Protein AF-0000000087521064 (afdb_homodimer)

Secondary structure (DSSP, 8-state):
-------------------HHHHHHHHHHHHHHHHHHHHHHHHHHT--HHHHHHHHHHHHHHHTT--B-HHHHHHHHT--HHHHHHHHHHHHHTTSEEEEE-SS-TTSEEEEE-HHHHHHHHHHHHHHHHHHHHHHHTS-HHHHHHHHHHHHHHHHHHS----------------------------/-------------------HHHHHHHHHHHHHHHHHHHHHHHHHHT--HHHHHHHHHHHHHHHTT--B-HHHHHHHHT--HHHHHHHHHHHHHTTSEEEEE-SS-TTSEEEEE-HHHHHHHHHHHHHHHHHHHHHHHTS-HHHHHHHHHHHHHHHHHHS----------------------------

InterPro domains:
  IPR000835 MarR-type HTH domain [PF12802] (46-108)
  IPR000835 MarR-type HTH domain [PS50995] (20-156)
  IPR000835 MarR-type HTH domain [SM00347] (40-144)
  IPR036388 Winged helix-like DNA-binding domain superfamily [G3DSA:1.10.10.10] (17-162)
  IPR036390 Winged helix DNA-binding domain superfamily [SSF46785] (25-161)
  IPR039422 Transcription regulators MarR/SlyA-like [PTHR33164] (25-155)

Sequence (374 aa):
MSALQSSGYWYPQGSEETTPIDLLNLLRRYRSAERKMRAATRDSMGMGETDLLALRFLLKAHQSGRILRQKDFASELEISNASVSALIDRLCRDGYAQRVVHPEDRRSVAIMPTRHTDQEVRETLGPMHQRMLEAVESLTADERTAAAKFLHGMIRSVEKVDTSTPTTPKAPSSSGTKAAATAHTASMSALQSSGYWYPQGSEETTPIDLLNLLRRYRSAERKMRAATRDSMGMGETDLLALRFLLKAHQSGRILRQKDFASELEISNASVSALIDRLCRDGYAQRVVHPEDRRSVAIMPTRHTDQEVRETLGPMHQRMLEAVESLTADERTAAAKFLHGMIRSVEKVDTSTPTTPKAPSSSGTKAAATAHTAS

Solvent-accessible surface area (backbone atoms only — not comparable to full-atom values): 21580 Å² total; per-residue (Å²): 142,84,69,81,66,76,80,66,77,64,66,73,81,64,83,70,68,44,44,54,66,53,48,54,50,48,50,51,50,30,53,51,41,45,50,52,40,51,48,52,51,24,60,75,68,71,43,53,70,67,54,49,53,50,48,52,52,47,50,54,33,48,77,71,70,46,83,39,40,70,69,56,49,16,66,74,68,69,49,51,66,69,57,37,52,54,48,51,50,48,34,34,72,75,48,39,28,42,80,40,70,23,90,89,39,80,87,39,61,24,54,39,68,31,75,61,31,57,51,49,48,43,67,69,45,38,65,41,52,51,38,37,51,52,41,46,60,72,46,51,59,69,33,36,40,26,31,44,52,51,45,52,32,46,36,57,28,43,40,77,70,78,70,66,76,75,72,63,74,73,67,77,76,75,75,73,74,73,77,75,74,76,71,77,72,81,124,139,86,74,79,68,77,78,64,78,62,66,72,85,63,83,70,67,45,42,55,66,54,47,54,51,47,50,51,49,31,53,51,40,47,48,52,40,52,49,51,51,25,61,75,67,71,46,53,70,68,55,49,52,51,48,52,52,46,50,52,34,50,77,72,70,46,84,42,38,70,69,56,51,17,66,74,68,69,50,52,66,70,56,38,51,55,49,50,50,49,35,34,73,74,50,39,29,42,81,39,72,24,91,90,38,78,88,39,62,24,54,40,68,30,77,60,31,56,52,49,49,43,66,69,46,36,65,40,51,50,39,36,52,52,40,47,60,71,45,52,59,69,33,35,40,27,29,42,53,50,47,52,33,46,35,58,28,43,40,78,71,76,71,63,78,69,72,65,74,74,70,79,76,78,76,72,79,75,80,76,79,80,67,88,74,81,133

Nearest PDB structures (foldseek):
  8ylg-assembly1_B  TM=6.325E-01  e=1.629E-06  Burkholderia thailandensis
  2eth-assembly1_A  TM=7.051E-01  e=3.320E-06  Thermotoga maritima
  4zzl-assembly1_B  TM=6.685E-01  e=1.025E-05  Pseudomonas aeruginosa
  6pcp-assembly2_C  TM=6.246E-01  e=1.299E-05  Bordetella pertussis
  7kua-assembly1_A-2  TM=6.066E-01  e=2.647E-05  Pseudomonas putida

Organism: NCBI:txid162496

Radius of gyration: 29.85 Å; Cα contacts (8 Å, |Δi|>4): 345; chains: 2; bounding box: 87×68×121 Å

pLDDT: mean 77.04, std 24.04, range [22.84, 98.0]

Foldseek 3Di:
DDPPDDPCPCPVPPPPPCDPVNVVVVVVVVVVVVVVLLVVLCVVLVHDPLLVVLLVVQLVCVVVVHWDALVNSCVVSVHDSVVSVVSLVVCVVSQQWDWDQDPVHNVGITIHGDPVNNVSCCVSCVVVVVVVVVVLVPDDPVRNVVVVVVVVVVVVVVPPPVPPDPVPVPDPPPPPPPPPPPPPPPD/DCPPPDPCPCPPPPPPPCDPVNVVVVVVVVVVVVVVLLVVLCVVLVHDPLLVVLLVVQLVCVVVVHWDALVNSCVVSVHDSVVSVVSLVVCVVSQQWDWDQDPVHNVGITIHGDPVNNVSCCVSCVVVVVVVVVVLVPDDPVRNVVVVVVVVVVVVVPPPPVPPDPVPVPPPPPPPPPPPPDDPPDD

Structure (mmCIF, N/CA/C/O backbone):
data_AF-0000000087521064-model_v1
#
loop_
_entity.id
_entity.type
_entity.pdbx_description
1 polymer 'MarR family protein'
#
loop_
_atom_site.group_PDB
_atom_site.id
_atom_site.type_symbol
_atom_site.label_atom_id
_atom_site.label_alt_id
_atom_site.label_comp_id
_atom_site.label_asym_id
_atom_site.label_entity_id
_atom_site.label_seq_id
_atom_site.pdbx_PDB_ins_code
_atom_site.Cartn_x
_atom_site.Cartn_y
_atom_site.Cartn_z
_atom_site.occupancy
_atom_site.B_iso_or_equiv
_atom_site.auth_seq_id
_atom_site.auth_comp_id
_atom_site.auth_asym_id
_atom_site.auth_atom_id
_atom_site.pdbx_PDB_model_num
ATOM 1 N N . MET A 1 1 ? -22.562 -2.492 51.875 1 22.84 1 MET A N 1
ATOM 2 C CA . MET A 1 1 ? -22.625 -3.01 50.5 1 22.84 1 MET A CA 1
ATOM 3 C C . MET A 1 1 ? -22.016 -2.02 49.531 1 22.84 1 MET A C 1
ATOM 5 O O . MET A 1 1 ? -21.797 -0.853 49.875 1 22.84 1 MET A O 1
ATOM 9 N N . SER A 1 2 ? -22.172 -2.359 47.969 1 24.5 2 SER A N 1
ATOM 10 C CA . SER A 1 2 ? -21.531 -2.465 46.656 1 24.5 2 SER A CA 1
ATOM 11 C C . SER A 1 2 ? -21.688 -1.173 45.875 1 24.5 2 SER A C 1
ATOM 13 O O . SER A 1 2 ? -22.516 -1.094 44.969 1 24.5 2 SER A O 1
ATOM 15 N N . ALA A 1 3 ? -21.797 -0.108 46.219 1 25.45 3 ALA A N 1
ATOM 16 C CA . ALA A 1 3 ? -22.172 1.083 45.438 1 25.45 3 ALA A CA 1
ATOM 17 C C . ALA A 1 3 ? -21.125 1.388 44.375 1 25.45 3 ALA A C 1
ATOM 19 O O . ALA A 1 3 ? -21.062 2.51 43.875 1 25.45 3 ALA A O 1
ATOM 20 N N . LEU A 1 4 ? -20.062 0.708 44.469 1 29.19 4 LEU A N 1
ATOM 21 C CA . LEU A 1 4 ? -19.094 1.147 43.438 1 29.19 4 LEU A CA 1
ATOM 22 C C . LEU A 1 4 ? -19.719 1.155 42.062 1 29.19 4 LEU A C 1
ATOM 24 O O . LEU A 1 4 ? -19.844 0.106 41.438 1 29.19 4 LEU A O 1
ATOM 28 N N . GLN A 1 5 ? -20.891 1.611 41.844 1 27.22 5 GLN A N 1
ATOM 29 C CA . GLN A 1 5 ? -21.609 1.66 40.594 1 27.22 5 GLN A CA 1
ATOM 30 C C . GLN A 1 5 ? -20.703 2.076 39.438 1 27.22 5 GLN A C 1
ATOM 32 O O . GLN A 1 5 ? -19.734 2.826 39.656 1 27.22 5 GLN A O 1
ATOM 37 N N . SER A 1 6 ? -20.859 1.354 38.25 1 27.41 6 SER A N 1
ATOM 38 C CA . SER A 1 6 ? -20.25 1.162 36.938 1 27.41 6 SER A CA 1
ATOM 39 C C . SER A 1 6 ? -20.141 2.484 36.188 1 27.41 6 SER A C 1
ATOM 41 O O . SER A 1 6 ? -21.141 3.131 35.906 1 27.41 6 SER A O 1
ATOM 43 N N . SER A 1 7 ? -19.531 3.467 36.625 1 29.39 7 SER A N 1
ATOM 44 C CA . SER A 1 7 ? -19.375 4.672 35.812 1 29.39 7 SER A CA 1
ATOM 45 C C . SER A 1 7 ? -19.188 4.332 34.344 1 29.39 7 SER A C 1
ATOM 47 O O . SER A 1 7 ? -18.172 3.744 33.969 1 29.39 7 SER A O 1
ATOM 49 N N . GLY A 1 8 ? -20.266 3.73 33.688 1 27.47 8 GLY A N 1
ATOM 50 C CA . GLY A 1 8 ? -20.406 3.316 32.312 1 27.47 8 GLY A CA 1
ATOM 51 C C . GLY A 1 8 ? -19.828 4.316 31.312 1 27.47 8 GLY A C 1
ATOM 52 O O . GLY A 1 8 ? -20.391 5.387 31.109 1 27.47 8 GLY A O 1
ATOM 53 N N . TYR A 1 9 ? -18.719 4.777 31.516 1 31.17 9 TYR A N 1
ATOM 54 C CA . TYR A 1 9 ? -18.219 5.543 30.375 1 31.17 9 TYR A CA 1
ATOM 55 C C . TYR A 1 9 ? -18.75 4.984 29.062 1 31.17 9 TYR A C 1
ATOM 57 O O . TYR A 1 9 ? -18.359 3.887 28.641 1 31.17 9 TYR A O 1
ATOM 65 N N . TRP A 1 10 ? -20.125 5.004 28.875 1 29.52 10 TRP A N 1
ATOM 66 C CA . TRP A 1 10 ? -20.875 4.668 27.656 1 29.52 10 TRP A CA 1
ATOM 67 C C . TRP A 1 10 ? -20.172 5.184 26.422 1 29.52 10 TRP A C 1
ATOM 69 O O . TRP A 1 10 ? -20.062 6.395 26.219 1 29.52 10 TRP A O 1
ATOM 79 N N . TYR A 1 11 ? -18.969 4.93 26.156 1 36.69 11 TYR A N 1
ATOM 80 C CA . TYR A 1 11 ? -18.688 5.098 24.75 1 36.69 11 TYR A CA 1
ATOM 81 C C . TYR A 1 11 ? -19.906 4.785 23.891 1 36.69 11 TYR A C 1
ATOM 83 O O . TYR A 1 11 ? -20.516 3.721 24.031 1 36.69 11 TYR A O 1
ATOM 91 N N . PRO A 1 12 ? -20.938 5.719 23.75 1 34.66 12 PRO A N 1
ATOM 92 C CA . PRO A 1 12 ? -22.156 5.219 23.109 1 34.66 12 PRO A CA 1
ATOM 93 C C . PRO A 1 12 ? -21.891 4.117 22.094 1 34.66 12 PRO A C 1
ATOM 95 O O . PRO A 1 12 ? -20.859 4.145 21.406 1 34.66 12 PRO A O 1
ATOM 98 N N . GLN A 1 13 ? -21.906 2.914 22.328 1 37.19 13 GLN A N 1
ATOM 99 C CA . GLN A 1 13 ? -22.078 1.766 21.453 1 37.19 13 GLN A CA 1
ATOM 100 C C . GLN A 1 13 ? -22.844 2.16 20.188 1 37.19 13 GLN A C 1
ATOM 102 O O . GLN A 1 13 ? -23.359 1.298 19.469 1 37.19 13 GLN A O 1
ATOM 107 N N . GLY A 1 14 ? -23.578 3.307 20.156 1 39.59 14 GLY A N 1
ATOM 108 C CA . GLY A 1 14 ? -24.484 3.852 19.156 1 39.59 14 GLY A CA 1
ATOM 109 C C . GLY A 1 14 ? -23.938 3.779 17.734 1 39.59 14 GLY A C 1
ATOM 110 O O . GLY A 1 14 ? -22.719 3.611 17.547 1 39.59 14 GLY A O 1
ATOM 111 N N . SER A 1 15 ? -24.625 3.164 16.688 1 48.53 15 SER A N 1
ATOM 112 C CA . SER A 1 15 ? -24.422 2.924 15.266 1 48.53 15 SER A CA 1
ATOM 113 C C . SER A 1 15 ? -23.641 4.055 14.617 1 48.53 15 SER A C 1
ATOM 115 O O . SER A 1 15 ? -24.219 4.973 14.031 1 48.53 15 SER A O 1
ATOM 117 N N . GLU A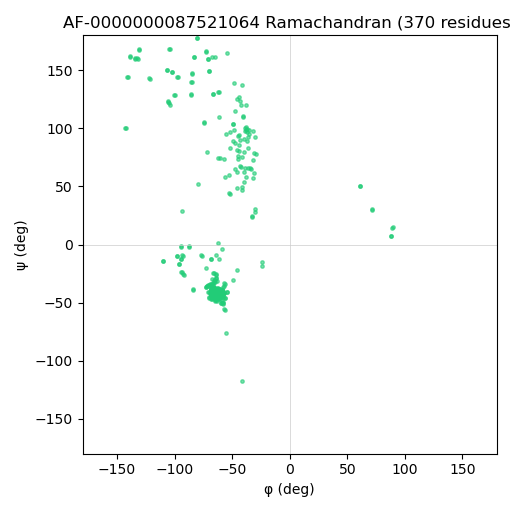 1 16 ? -22.906 4.777 15.25 1 58.59 16 GLU A N 1
ATOM 118 C CA . GLU A 1 16 ? -22.297 5.969 14.664 1 58.59 16 GLU A CA 1
ATOM 119 C C . GLU A 1 16 ? -21.875 5.727 13.219 1 58.59 16 GLU A C 1
ATOM 121 O O . GLU A 1 16 ? -21.188 4.746 12.922 1 58.59 16 GLU A O 1
ATOM 126 N N . GLU A 1 17 ? -22.781 6.184 12.367 1 81.88 17 GLU A N 1
ATOM 127 C CA . GLU A 1 17 ? -22.688 6.148 10.914 1 81.88 17 GLU A CA 1
ATOM 128 C C . GLU A 1 17 ? -21.281 6.484 10.445 1 81.88 17 GLU A C 1
ATOM 130 O O . GLU A 1 17 ? -20.672 7.453 10.922 1 81.88 17 GLU A O 1
ATOM 135 N N . THR A 1 18 ? -20.641 5.449 9.938 1 90.69 18 THR A N 1
ATOM 136 C CA . THR A 1 18 ? -19.344 5.691 9.328 1 90.69 18 THR A CA 1
ATOM 137 C C . THR A 1 18 ? -19.422 6.855 8.344 1 90.69 18 THR A C 1
ATOM 139 O O . THR A 1 18 ? -20.078 6.758 7.305 1 90.69 18 THR A O 1
ATOM 142 N N . THR A 1 19 ? -18.906 8.031 8.742 1 93.62 19 THR A N 1
ATOM 143 C CA . THR A 1 19 ? -18.844 9.18 7.836 1 93.62 19 THR A CA 1
ATOM 144 C C . THR A 1 19 ? -17.859 8.906 6.695 1 93.62 19 THR A C 1
ATOM 146 O O . THR A 1 19 ? -17.062 7.977 6.766 1 93.62 19 THR A O 1
ATOM 149 N N . PRO A 1 20 ? -17.984 9.656 5.668 1 94.5 20 PRO A N 1
ATOM 150 C CA . PRO A 1 20 ? -17 9.516 4.582 1 94.5 20 PRO A CA 1
ATOM 151 C C . PRO A 1 20 ? -15.562 9.664 5.055 1 94.5 20 PRO A C 1
ATOM 153 O O . PRO A 1 20 ? -14.695 8.875 4.672 1 94.5 20 PRO A O 1
ATOM 156 N N . ILE A 1 21 ? -15.32 10.578 5.918 1 90.69 21 ILE A N 1
ATOM 157 C CA . ILE A 1 21 ? -13.969 10.828 6.41 1 90.69 21 ILE A CA 1
ATOM 158 C C . ILE A 1 21 ? -13.5 9.656 7.266 1 90.69 21 ILE A C 1
ATOM 160 O O . ILE A 1 21 ? -12.336 9.258 7.207 1 90.69 21 ILE A O 1
ATOM 164 N N . ASP A 1 22 ? -14.406 9.094 8.031 1 92.38 22 ASP A N 1
ATOM 165 C CA . ASP A 1 22 ? -14.078 7.918 8.828 1 92.38 22 ASP A CA 1
ATOM 166 C C . ASP A 1 22 ? -13.617 6.762 7.938 1 92.38 22 ASP A C 1
ATOM 168 O O . ASP A 1 22 ? -12.656 6.062 8.266 1 92.38 22 ASP A O 1
ATOM 172 N N . LEU A 1 23 ? -14.289 6.566 6.863 1 96.38 23 LEU A N 1
ATOM 173 C CA . LEU A 1 23 ? -13.992 5.461 5.965 1 96.38 23 LEU A CA 1
ATOM 174 C C . LEU A 1 23 ? -12.641 5.664 5.289 1 96.38 23 LEU A C 1
ATOM 176 O O . LEU A 1 23 ? -11.852 4.719 5.168 1 96.38 23 LEU A O 1
ATOM 180 N N . LEU A 1 24 ? -12.312 6.898 4.91 1 94.12 24 LEU A N 1
ATOM 181 C CA . LEU A 1 24 ? -11.016 7.191 4.309 1 94.12 24 LEU A CA 1
ATOM 182 C C . LEU A 1 24 ? -9.898 7.035 5.328 1 94.12 24 LEU A C 1
ATOM 184 O O . LEU A 1 24 ? -8.797 6.594 4.988 1 94.12 24 LEU A O 1
ATOM 188 N N . ASN A 1 25 ? -10.195 7.375 6.582 1 90.62 25 ASN A N 1
ATOM 189 C CA . ASN A 1 25 ? -9.219 7.16 7.645 1 90.62 25 ASN A CA 1
ATOM 190 C C . ASN A 1 25 ? -8.969 5.676 7.887 1 90.62 25 ASN A C 1
ATOM 192 O O . ASN A 1 25 ? -7.832 5.266 8.141 1 90.62 25 ASN A O 1
ATOM 196 N N . LEU A 1 26 ? -10 4.918 7.797 1 94.19 26 LEU A N 1
ATOM 197 C CA . LEU A 1 26 ? -9.859 3.473 7.934 1 94.19 26 LEU A CA 1
ATOM 198 C C . LEU A 1 26 ? -9.031 2.896 6.793 1 94.19 26 LEU A C 1
ATOM 200 O O . LEU A 1 26 ? -8.211 2.004 7.004 1 94.19 26 LEU A O 1
ATOM 204 N N . LEU A 1 27 ? -9.234 3.387 5.594 1 95.94 27 LEU A N 1
ATOM 205 C CA . LEU A 1 27 ? -8.438 2.959 4.445 1 95.94 27 LEU A CA 1
ATOM 206 C C . LEU A 1 27 ? -6.965 3.287 4.652 1 95.94 27 LEU A C 1
ATOM 208 O O . LEU A 1 27 ? -6.094 2.467 4.348 1 95.94 27 LEU A O 1
ATOM 212 N N . ARG A 1 28 ? -6.68 4.426 5.188 1 88.5 28 ARG A N 1
ATOM 213 C CA . ARG A 1 28 ? -5.309 4.816 5.496 1 88.5 28 ARG A CA 1
ATOM 214 C C . ARG A 1 28 ? -4.691 3.877 6.523 1 88.5 28 ARG A C 1
ATOM 216 O O . ARG A 1 28 ? -3.529 3.488 6.398 1 88.5 28 ARG A O 1
ATOM 223 N N . ARG A 1 29 ? -5.441 3.59 7.5 1 90.38 29 ARG A N 1
ATOM 224 C CA . ARG A 1 29 ? -4.961 2.672 8.531 1 90.38 29 ARG A CA 1
ATOM 225 C C . ARG A 1 29 ? -4.645 1.304 7.934 1 90.38 29 ARG A C 1
ATOM 227 O O . ARG A 1 29 ? -3.625 0.697 8.266 1 90.38 29 ARG A O 1
ATOM 234 N N . TYR A 1 30 ? -5.539 0.857 7.102 1 95 30 TYR A N 1
ATOM 235 C CA . TYR A 1 30 ? -5.285 -0.414 6.434 1 95 30 TYR A CA 1
ATOM 236 C C . TYR A 1 30 ? -3.988 -0.362 5.633 1 95 30 TYR A C 1
ATOM 238 O O . TYR A 1 30 ? -3.166 -1.279 5.711 1 95 30 TYR A O 1
ATOM 246 N N . ARG A 1 31 ? -3.818 0.641 4.828 1 90.88 31 ARG A N 1
ATOM 247 C CA . ARG A 1 31 ? -2.629 0.775 3.992 1 90.88 31 ARG A CA 1
ATOM 248 C C . ARG A 1 31 ? -1.362 0.782 4.84 1 90.88 31 ARG A C 1
ATOM 250 O O . ARG A 1 31 ? -0.36 0.167 4.473 1 90.88 31 ARG A O 1
ATOM 257 N N . SER A 1 32 ? -1.435 1.489 5.953 1 86.69 32 SER A N 1
ATOM 258 C CA . SER A 1 32 ? -0.296 1.544 6.863 1 86.69 32 SER A CA 1
ATOM 259 C C . SER A 1 32 ? -0 0.172 7.461 1 86.69 32 SER A C 1
ATOM 261 O O . SER A 1 32 ? 1.152 -0.265 7.484 1 86.69 32 SER A O 1
ATOM 263 N N . ALA A 1 33 ? -1.011 -0.481 7.941 1 89.62 33 ALA A N 1
ATOM 264 C CA . ALA A 1 33 ? -0.855 -1.809 8.531 1 89.62 33 ALA A CA 1
ATOM 265 C C . ALA A 1 33 ? -0.304 -2.799 7.508 1 89.62 33 ALA A C 1
ATOM 267 O O . ALA A 1 33 ? 0.577 -3.602 7.828 1 89.62 33 ALA A O 1
ATOM 268 N N . GLU A 1 34 ? -0.856 -2.752 6.328 1 89.75 34 GLU A N 1
ATOM 269 C CA . GLU A 1 34 ? -0.42 -3.633 5.246 1 89.75 34 GLU A CA 1
ATOM 270 C C . GLU A 1 34 ? 1.037 -3.373 4.875 1 89.75 34 GLU A C 1
ATOM 272 O O . GLU A 1 34 ? 1.803 -4.312 4.648 1 89.75 34 GLU A O 1
ATOM 277 N N . ARG A 1 35 ? 1.426 -2.162 4.777 1 83.69 35 ARG A N 1
ATOM 278 C CA . ARG A 1 35 ? 2.809 -1.798 4.492 1 83.69 35 ARG A CA 1
ATOM 279 C C . ARG A 1 35 ? 3.752 -2.344 5.559 1 83.69 35 ARG A C 1
ATOM 281 O O . ARG A 1 35 ? 4.809 -2.891 5.238 1 83.69 35 ARG A O 1
ATOM 288 N N . LYS A 1 36 ? 3.418 -2.092 6.777 1 83.81 36 LYS A N 1
ATOM 289 C CA . LYS A 1 36 ? 4.238 -2.57 7.883 1 83.81 36 LYS A CA 1
ATOM 290 C C . LYS A 1 36 ? 4.391 -4.09 7.84 1 83.81 36 LYS A C 1
ATOM 292 O O . LYS A 1 36 ? 5.484 -4.613 8.047 1 83.81 36 LYS A O 1
ATOM 297 N N . MET A 1 37 ? 3.297 -4.73 7.633 1 84.56 37 MET A N 1
ATOM 298 C CA . MET A 1 37 ? 3.307 -6.188 7.531 1 84.56 37 MET A CA 1
ATOM 299 C C . MET A 1 37 ? 4.191 -6.645 6.375 1 84.56 37 MET A C 1
ATOM 301 O O . MET A 1 37 ? 4.988 -7.57 6.527 1 84.56 37 MET A O 1
ATOM 305 N N . ARG A 1 38 ? 4.086 -6.027 5.254 1 82 38 ARG A N 1
ATOM 306 C CA . ARG A 1 38 ? 4.895 -6.379 4.094 1 82 38 ARG A CA 1
ATOM 307 C C . ARG A 1 38 ? 6.375 -6.109 4.352 1 82 38 ARG A C 1
ATOM 309 O O . ARG A 1 38 ? 7.234 -6.891 3.941 1 82 38 ARG A O 1
ATOM 316 N N . ALA A 1 39 ? 6.641 -5.051 5.004 1 80.81 39 ALA A N 1
ATOM 317 C CA . ALA A 1 39 ? 8.023 -4.742 5.367 1 80.81 39 ALA A CA 1
ATOM 318 C C . ALA A 1 39 ? 8.594 -5.805 6.301 1 80.81 39 ALA A C 1
ATOM 320 O O . ALA A 1 39 ? 9.727 -6.254 6.117 1 80.81 39 ALA A O 1
ATOM 321 N N . ALA A 1 40 ? 7.82 -6.129 7.258 1 80.62 40 ALA A N 1
ATOM 322 C CA . ALA A 1 40 ? 8.258 -7.16 8.195 1 80.62 40 ALA A CA 1
ATOM 323 C C . ALA A 1 40 ? 8.516 -8.484 7.477 1 80.62 40 ALA A C 1
ATOM 325 O O . ALA A 1 40 ? 9.477 -9.18 7.781 1 80.62 40 ALA A O 1
ATOM 326 N N . THR A 1 41 ? 7.656 -8.789 6.543 1 78.44 41 THR A N 1
ATOM 327 C CA . THR A 1 41 ? 7.801 -10.016 5.762 1 78.44 41 THR A CA 1
ATOM 328 C C . THR A 1 41 ? 9.07 -9.969 4.918 1 78.44 41 THR A C 1
ATOM 330 O O . THR A 1 41 ? 9.828 -10.945 4.879 1 78.44 41 THR A O 1
ATOM 333 N N . ARG A 1 42 ? 9.305 -8.891 4.32 1 78.69 42 ARG A N 1
ATOM 334 C CA . ARG A 1 42 ? 10.508 -8.703 3.518 1 78.69 42 ARG A CA 1
ATOM 335 C C . ARG A 1 42 ? 11.766 -8.844 4.375 1 78.69 42 ARG A C 1
ATOM 337 O O . ARG A 1 42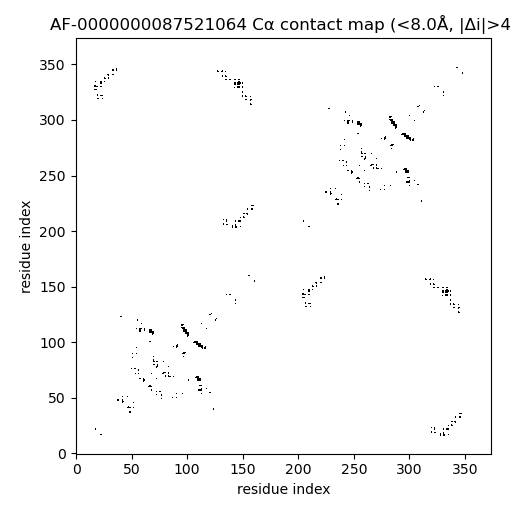 ? 12.719 -9.516 3.979 1 78.69 42 ARG A O 1
ATOM 344 N N . ASP A 1 43 ? 11.703 -8.18 5.48 1 78.69 43 ASP A N 1
ATOM 345 C CA . ASP A 1 43 ? 12.844 -8.227 6.395 1 78.69 43 ASP A CA 1
ATOM 346 C C . ASP A 1 43 ? 13.117 -9.656 6.855 1 78.69 43 ASP A C 1
ATOM 348 O O . ASP A 1 43 ? 14.273 -10.086 6.898 1 78.69 43 ASP A O 1
ATOM 352 N N . SER A 1 44 ? 12.094 -10.32 7.191 1 77.94 44 SER A N 1
ATOM 353 C CA . SER A 1 44 ? 12.242 -11.688 7.672 1 77.94 44 SER A CA 1
ATOM 354 C C . SER A 1 44 ? 12.797 -12.594 6.578 1 77.94 44 SER A C 1
ATOM 356 O O . SER A 1 44 ? 13.523 -13.547 6.867 1 77.94 44 SER A O 1
ATOM 358 N N . MET A 1 45 ? 12.508 -12.234 5.32 1 76.38 45 MET A N 1
ATOM 359 C CA . MET A 1 45 ? 12.93 -13.086 4.207 1 76.38 45 MET A CA 1
ATOM 360 C C . MET A 1 45 ? 14.227 -12.562 3.588 1 76.38 45 MET A C 1
ATOM 362 O O . MET A 1 45 ? 14.797 -13.203 2.707 1 76.38 45 MET A O 1
ATOM 366 N N . GLY A 1 46 ? 14.578 -11.438 3.996 1 76.62 46 GLY A N 1
ATOM 367 C CA . GLY A 1 46 ? 15.812 -10.852 3.49 1 76.62 46 GLY A CA 1
ATOM 368 C C . GLY A 1 46 ? 15.711 -10.398 2.047 1 76.62 46 GLY A C 1
ATOM 369 O O . GLY A 1 46 ? 16.672 -10.508 1.286 1 76.62 46 GLY A O 1
ATOM 370 N N . MET A 1 47 ? 14.492 -10.008 1.638 1 80.19 47 MET A N 1
ATOM 371 C CA . MET A 1 47 ? 14.336 -9.617 0.24 1 80.19 47 MET A CA 1
ATOM 372 C C . MET A 1 47 ? 13.586 -8.297 0.124 1 80.19 47 MET A C 1
ATOM 374 O O . MET A 1 47 ? 12.898 -7.883 1.061 1 80.19 47 MET A O 1
ATOM 378 N N . GLY A 1 48 ? 13.734 -7.625 -1.015 1 81.81 48 GLY A N 1
ATOM 379 C CA . GLY A 1 48 ? 13.062 -6.359 -1.273 1 81.81 48 GLY A CA 1
ATOM 380 C C . GLY A 1 48 ? 11.617 -6.531 -1.709 1 81.81 48 GLY A C 1
ATOM 381 O O . GLY A 1 48 ? 11.148 -7.656 -1.892 1 81.81 48 GLY A O 1
ATOM 382 N N . GLU A 1 49 ? 10.984 -5.422 -1.906 1 81.88 49 GLU A N 1
ATOM 383 C CA . GLU A 1 49 ? 9.57 -5.41 -2.273 1 81.88 49 GLU A CA 1
ATOM 384 C C . GLU A 1 49 ? 9.359 -6.027 -3.65 1 81.88 49 GLU A C 1
ATOM 386 O O . GLU A 1 49 ? 8.445 -6.844 -3.836 1 81.88 49 GLU A O 1
ATOM 391 N N . THR A 1 50 ? 10.156 -5.656 -4.516 1 83.81 50 THR A N 1
ATOM 392 C CA . THR A 1 50 ? 10 -6.152 -5.879 1 83.81 50 THR A CA 1
ATOM 393 C C . THR A 1 50 ? 10.25 -7.656 -5.941 1 83.81 50 THR A C 1
ATOM 395 O O . THR A 1 50 ? 9.555 -8.375 -6.66 1 83.81 50 THR A O 1
ATOM 398 N N . ASP A 1 51 ? 11.219 -8.07 -5.125 1 87.75 51 ASP A N 1
ATOM 399 C CA . ASP A 1 51 ? 11.516 -9.5 -5.066 1 87.75 51 ASP A CA 1
ATOM 400 C C . ASP A 1 51 ? 10.328 -10.289 -4.508 1 87.75 51 ASP A C 1
ATOM 402 O O . ASP A 1 51 ? 9.977 -11.344 -5.031 1 87.75 51 ASP A O 1
ATOM 406 N N . LEU A 1 52 ? 9.797 -9.766 -3.545 1 85.31 52 LEU A N 1
ATOM 407 C CA . LEU A 1 52 ? 8.656 -10.43 -2.928 1 85.31 52 LEU A CA 1
ATOM 408 C C . LEU A 1 52 ? 7.473 -10.469 -3.887 1 85.31 52 LEU A C 1
ATOM 410 O O . LEU A 1 52 ? 6.777 -11.484 -3.975 1 85.31 52 LEU A O 1
ATOM 414 N N . LEU A 1 53 ? 7.227 -9.414 -4.574 1 86.12 53 LEU A N 1
ATOM 415 C CA . LEU A 1 53 ? 6.148 -9.375 -5.559 1 86.12 53 LEU A CA 1
ATOM 416 C C . LEU A 1 53 ? 6.387 -10.391 -6.668 1 86.12 53 LEU A C 1
ATOM 418 O O . LEU A 1 53 ? 5.457 -11.078 -7.094 1 86.12 53 LEU A O 1
ATOM 422 N N . ALA A 1 54 ? 7.605 -10.477 -7.109 1 91.25 54 ALA A N 1
ATOM 423 C CA . ALA A 1 54 ? 7.98 -11.445 -8.133 1 91.25 54 ALA A CA 1
ATOM 424 C C . ALA A 1 54 ? 7.754 -12.875 -7.652 1 91.25 54 ALA A C 1
ATOM 426 O O . ALA A 1 54 ? 7.238 -13.719 -8.398 1 91.25 54 ALA A O 1
ATOM 427 N N . LEU A 1 55 ? 8.133 -13.055 -6.473 1 89.62 55 LEU A N 1
ATOM 428 C CA . LEU A 1 55 ? 8 -14.383 -5.891 1 89.62 55 LEU A CA 1
ATOM 429 C C . LEU A 1 55 ? 6.535 -14.781 -5.777 1 89.62 55 LEU A C 1
ATOM 431 O O . LEU A 1 55 ? 6.172 -15.922 -6.082 1 89.62 55 LEU A O 1
ATOM 435 N N . ARG A 1 56 ? 5.742 -13.891 -5.316 1 85.69 56 ARG A N 1
ATOM 436 C CA . ARG A 1 56 ? 4.312 -14.156 -5.219 1 85.69 56 ARG A CA 1
ATOM 437 C C . ARG A 1 56 ? 3.713 -14.445 -6.59 1 85.69 56 ARG A C 1
ATOM 439 O O . ARG A 1 56 ? 2.869 -15.336 -6.73 1 85.69 56 ARG A O 1
ATOM 446 N N . PHE A 1 57 ? 4.129 -13.742 -7.562 1 90.06 57 PHE A N 1
ATOM 447 C CA . PHE A 1 57 ? 3.691 -13.953 -8.938 1 90.06 57 PHE A CA 1
ATOM 448 C C . PHE A 1 57 ? 4.094 -15.336 -9.43 1 90.06 57 PHE A C 1
ATOM 450 O O . PHE A 1 57 ? 3.279 -16.062 -10.016 1 90.06 57 PHE A O 1
ATOM 457 N N . LEU A 1 58 ? 5.297 -15.68 -9.148 1 93.19 58 LEU A N 1
ATOM 458 C CA . LEU A 1 58 ? 5.836 -16.969 -9.539 1 93.19 58 LEU A CA 1
ATOM 459 C C . LEU A 1 58 ? 5.043 -18.109 -8.891 1 93.19 58 LEU A C 1
ATOM 461 O O . LEU A 1 58 ? 4.645 -19.062 -9.57 1 93.19 58 LEU A O 1
ATOM 465 N N . LEU A 1 59 ? 4.781 -17.953 -7.652 1 89.25 59 LEU A N 1
ATOM 466 C CA . LEU A 1 59 ? 4.098 -19 -6.902 1 89.25 59 LEU A CA 1
ATOM 467 C C . LEU A 1 59 ? 2.646 -19.125 -7.348 1 89.25 59 LEU A C 1
ATOM 469 O O . LEU A 1 59 ? 2.135 -20.234 -7.5 1 89.25 59 LEU A O 1
ATOM 473 N N . LYS A 1 60 ? 2.002 -18.047 -7.57 1 85.81 60 LYS A N 1
ATOM 474 C CA . LYS A 1 60 ? 0.63 -18.062 -8.07 1 85.81 60 LYS A CA 1
ATOM 475 C C . LYS A 1 60 ? 0.545 -18.75 -9.43 1 85.81 60 LYS A C 1
ATOM 477 O O . LYS A 1 60 ? -0.348 -19.578 -9.656 1 85.81 60 LYS A O 1
ATOM 482 N N . ALA A 1 61 ? 1.419 -18.406 -10.273 1 90.5 61 ALA A N 1
ATOM 483 C CA . ALA A 1 61 ? 1.452 -19.031 -11.602 1 90.5 61 ALA A CA 1
ATOM 484 C C . ALA A 1 61 ? 1.682 -20.531 -11.5 1 90.5 61 ALA A C 1
ATOM 486 O O . ALA A 1 61 ? 0.995 -21.312 -12.164 1 90.5 61 ALA A O 1
ATOM 487 N N . HIS A 1 62 ? 2.578 -20.859 -10.664 1 89.38 62 HIS A N 1
ATOM 488 C CA . HIS A 1 62 ? 2.902 -22.281 -10.477 1 89.38 62 HIS A CA 1
ATOM 489 C C . HIS A 1 62 ? 1.7 -23.047 -9.953 1 89.38 62 HIS A C 1
ATOM 491 O O . HIS A 1 62 ? 1.413 -24.156 -10.43 1 89.38 62 HIS A O 1
ATOM 497 N N . GLN A 1 63 ? 1.028 -22.531 -9.016 1 85.31 63 GLN A N 1
ATOM 498 C CA . GLN A 1 63 ? -0.136 -23.172 -8.422 1 85.31 63 GLN A CA 1
ATOM 499 C C . GLN A 1 63 ? -1.256 -23.328 -9.445 1 85.31 63 GLN A C 1
ATOM 501 O O . GLN A 1 63 ? -2.045 -24.281 -9.367 1 85.31 63 GLN A O 1
ATOM 506 N N . SER A 1 64 ? -1.276 -22.484 -10.445 1 89.12 64 SER A N 1
ATOM 507 C CA . SER A 1 64 ? -2.309 -22.531 -11.477 1 89.12 64 SER A CA 1
ATOM 508 C C . SER A 1 64 ? -1.841 -23.344 -12.68 1 89.12 64 SER A C 1
ATOM 510 O O . SER 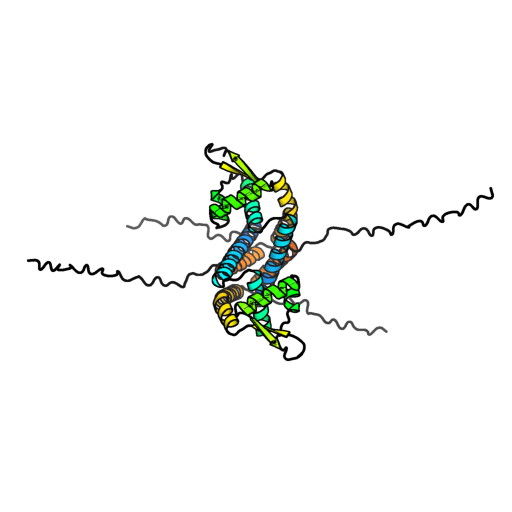A 1 64 ? -2.537 -23.422 -13.695 1 89.12 64 SER A O 1
ATOM 512 N N . GLY A 1 65 ? -0.628 -23.797 -12.594 1 89.69 65 GLY A N 1
ATOM 513 C CA . GLY A 1 65 ? -0.1 -24.656 -13.648 1 89.69 65 GLY A CA 1
ATOM 514 C C . GLY A 1 65 ? 0.542 -23.859 -14.781 1 89.69 65 GLY A C 1
ATOM 515 O O . GLY A 1 65 ? 0.891 -24.438 -15.82 1 89.69 65 GLY A O 1
ATOM 516 N N . ARG A 1 66 ? 0.645 -22.625 -14.578 1 91.81 66 ARG A N 1
ATOM 517 C CA . ARG A 1 66 ? 1.274 -21.797 -15.594 1 91.81 66 ARG A CA 1
ATOM 518 C C . ARG A 1 66 ? 2.791 -21.781 -15.43 1 91.81 66 ARG A C 1
ATOM 520 O O . ARG A 1 66 ? 3.297 -21.719 -14.305 1 91.81 66 ARG A O 1
ATOM 527 N N . ILE A 1 67 ? 3.479 -21.828 -16.531 1 92.88 67 ILE A N 1
ATOM 528 C CA . ILE A 1 67 ? 4.938 -21.766 -16.547 1 92.88 67 ILE A CA 1
ATOM 529 C C . ILE A 1 67 ? 5.387 -20.391 -17.047 1 92.88 67 ILE A C 1
ATOM 531 O O . ILE A 1 67 ? 5.023 -19.969 -18.141 1 92.88 67 ILE A O 1
ATOM 535 N N . LEU A 1 68 ? 6.184 -19.719 -16.188 1 94.88 68 LEU A N 1
ATOM 536 C CA . LEU A 1 68 ? 6.551 -18.344 -16.484 1 94.88 68 LEU A CA 1
ATOM 537 C C . LEU A 1 68 ? 7.922 -18.266 -17.141 1 94.88 68 LEU A C 1
ATOM 539 O O . LEU A 1 68 ? 8.797 -19.094 -16.859 1 94.88 68 LEU A O 1
ATOM 543 N N . ARG A 1 69 ? 8.023 -17.328 -18.062 1 94.75 69 ARG A N 1
ATOM 544 C CA . ARG A 1 69 ? 9.297 -16.891 -18.625 1 94.75 69 ARG A CA 1
ATOM 545 C C . ARG A 1 69 ? 9.711 -15.531 -18.047 1 94.75 69 ARG A C 1
ATOM 547 O O . ARG A 1 69 ? 8.914 -14.859 -17.391 1 94.75 69 ARG A O 1
ATOM 554 N N . GLN A 1 70 ? 11.016 -15.18 -18.328 1 93 70 GLN A N 1
ATOM 555 C CA . GLN A 1 70 ? 11.516 -13.914 -17.797 1 93 70 GLN A CA 1
ATOM 556 C C . GLN A 1 70 ? 10.656 -12.742 -18.25 1 93 70 GLN A C 1
ATOM 558 O O . GLN A 1 70 ? 10.383 -11.828 -17.484 1 93 70 GLN A O 1
ATOM 563 N N . LYS A 1 71 ? 10.164 -12.805 -19.422 1 91.44 71 LYS A N 1
ATOM 564 C CA . LYS A 1 71 ? 9.398 -11.703 -20 1 91.44 71 LYS A CA 1
ATOM 565 C C . LYS A 1 71 ? 8.07 -11.508 -19.266 1 91.44 71 LYS A C 1
ATOM 567 O O . LYS A 1 71 ? 7.543 -10.398 -19.203 1 91.44 71 LYS A O 1
ATOM 572 N N . ASP A 1 72 ? 7.543 -12.539 -18.734 1 94.62 72 ASP A N 1
ATOM 573 C CA . ASP A 1 72 ? 6.277 -12.477 -18.016 1 94.62 72 ASP A CA 1
ATOM 574 C C . ASP A 1 72 ? 6.41 -11.617 -16.75 1 94.62 72 ASP A C 1
ATOM 576 O O . ASP A 1 72 ? 5.461 -10.938 -16.359 1 94.62 72 ASP A O 1
ATOM 580 N N . PHE A 1 73 ? 7.555 -11.578 -16.156 1 95.19 73 PHE A N 1
ATOM 581 C CA . PHE A 1 73 ? 7.801 -10.797 -14.945 1 95.19 73 PHE A CA 1
ATOM 582 C C . PHE A 1 73 ? 7.848 -9.305 -15.258 1 95.19 73 PHE A C 1
ATOM 584 O O . PHE A 1 73 ? 7.355 -8.484 -14.484 1 95.19 73 PHE A O 1
ATOM 591 N N . ALA A 1 74 ? 8.406 -9.031 -16.406 1 92 74 ALA A N 1
ATOM 592 C CA . ALA A 1 74 ? 8.523 -7.629 -16.797 1 92 74 ALA A CA 1
ATOM 593 C C . ALA A 1 74 ? 7.141 -6.988 -16.938 1 92 74 ALA A C 1
ATOM 595 O O . ALA A 1 74 ? 6.906 -5.898 -16.406 1 92 74 ALA A O 1
ATOM 596 N N . SER A 1 75 ? 6.285 -7.688 -17.562 1 90.12 75 SER A N 1
ATOM 597 C CA . SER A 1 75 ? 4.926 -7.207 -17.781 1 90.12 75 SER A CA 1
ATOM 598 C C . SER A 1 75 ? 4.16 -7.109 -16.469 1 90.12 75 SER A C 1
ATOM 600 O O . SER A 1 75 ? 3.49 -6.109 -16.203 1 90.12 75 SER A O 1
ATOM 602 N N . GLU A 1 76 ? 4.254 -8.125 -15.648 1 89.12 76 GLU A N 1
ATOM 603 C CA . GLU A 1 76 ? 3.512 -8.203 -14.398 1 89.12 76 GLU A CA 1
ATOM 604 C C . GLU A 1 76 ? 3.963 -7.121 -13.422 1 89.12 76 GLU A C 1
ATOM 606 O O . GLU A 1 76 ? 3.135 -6.496 -12.75 1 89.12 76 GLU A O 1
ATOM 611 N N . LEU A 1 77 ? 5.234 -6.902 -13.344 1 87.19 77 LEU A N 1
ATOM 612 C CA . LEU A 1 77 ? 5.809 -6.02 -12.336 1 87.19 77 LEU A CA 1
ATOM 613 C C . LEU A 1 77 ? 5.996 -4.609 -12.891 1 87.19 77 LEU A C 1
ATOM 615 O O . LEU A 1 77 ? 6.32 -3.684 -12.141 1 87.19 77 LEU A O 1
ATOM 619 N N . GLU A 1 78 ? 5.848 -4.527 -14.234 1 83.19 78 GLU A N 1
ATOM 620 C CA . GLU A 1 78 ? 6 -3.248 -14.922 1 83.19 78 GLU A CA 1
ATOM 621 C C . GLU A 1 78 ? 7.406 -2.684 -14.727 1 83.19 78 GLU A C 1
ATOM 623 O O . GLU A 1 78 ? 7.566 -1.527 -14.328 1 83.19 78 GLU A O 1
ATOM 628 N N . ILE A 1 79 ? 8.344 -3.475 -14.977 1 84.5 79 ILE A N 1
ATOM 629 C CA . ILE A 1 79 ? 9.75 -3.088 -14.922 1 84.5 79 ILE A CA 1
ATOM 630 C C . ILE A 1 79 ? 10.461 -3.529 -16.188 1 84.5 79 ILE A C 1
ATOM 632 O O . ILE A 1 79 ? 9.891 -4.25 -17.016 1 84.5 79 ILE A O 1
ATOM 636 N N . SER A 1 80 ? 11.711 -3.018 -16.391 1 89.06 80 SER A N 1
ATOM 637 C CA . SER A 1 80 ? 12.484 -3.301 -17.594 1 89.06 80 SER A CA 1
ATOM 638 C C . SER A 1 80 ? 12.969 -4.746 -17.609 1 89.06 80 SER A C 1
ATOM 640 O O . SER A 1 80 ? 13.078 -5.383 -16.562 1 89.06 80 SER A O 1
ATOM 642 N N . ASN A 1 81 ? 13.289 -5.188 -18.797 1 91.62 81 ASN A N 1
ATOM 643 C CA . ASN A 1 81 ? 13.852 -6.523 -18.953 1 91.62 81 ASN A CA 1
ATOM 644 C C . ASN A 1 81 ? 15.188 -6.656 -18.219 1 91.62 81 ASN A C 1
ATOM 646 O O . ASN A 1 81 ? 15.492 -7.711 -17.656 1 91.62 81 ASN A O 1
ATOM 650 N N . ALA A 1 82 ? 15.922 -5.633 -18.281 1 91.31 82 ALA A N 1
ATOM 651 C CA . ALA A 1 82 ? 17.203 -5.633 -17.578 1 91.31 82 ALA A CA 1
ATOM 652 C C . ALA A 1 82 ? 17 -5.801 -16.078 1 91.31 82 ALA A C 1
ATOM 654 O O . ALA A 1 82 ? 17.719 -6.574 -15.43 1 91.31 82 ALA A O 1
ATOM 655 N N . SER A 1 83 ? 16 -5.141 -15.516 1 91.5 83 SER A N 1
ATOM 656 C CA . SER A 1 83 ? 15.68 -5.227 -14.094 1 91.5 83 SER A CA 1
ATOM 657 C C . SER A 1 83 ? 15.18 -6.617 -13.719 1 91.5 83 SER A C 1
ATOM 659 O O . SER A 1 83 ? 15.469 -7.121 -12.633 1 91.5 83 SER A O 1
ATOM 661 N N . VAL A 1 84 ? 14.469 -7.188 -14.664 1 94.38 84 VAL A N 1
ATOM 662 C CA . VAL A 1 84 ? 13.945 -8.523 -14.43 1 94.38 84 VAL A CA 1
ATOM 663 C C . VAL A 1 84 ? 15.086 -9.531 -14.367 1 94.38 84 VAL A C 1
ATOM 665 O O . VAL A 1 84 ? 15.094 -10.422 -13.508 1 94.38 84 VAL A O 1
ATOM 668 N N . SER A 1 85 ? 16.031 -9.422 -15.273 1 95.06 85 SER A N 1
ATOM 669 C CA . SER A 1 85 ? 17.172 -10.336 -15.273 1 95.06 85 SER A CA 1
ATOM 670 C C . SER A 1 85 ? 17.891 -10.312 -13.93 1 95.06 85 SER A C 1
ATOM 672 O O . SER A 1 85 ? 18.172 -11.367 -13.359 1 95.06 85 SER A O 1
ATOM 674 N N . ALA A 1 86 ? 18.109 -9.125 -13.469 1 94.19 86 ALA A N 1
ATOM 675 C CA . ALA A 1 86 ? 18.781 -8.969 -12.18 1 94.19 86 ALA A CA 1
ATOM 676 C C . ALA A 1 86 ? 17.953 -9.547 -11.047 1 94.19 86 ALA A C 1
ATOM 678 O O . ALA A 1 86 ? 18.484 -10.172 -10.125 1 94.19 86 ALA A O 1
ATOM 679 N N . LEU A 1 87 ? 16.703 -9.312 -11.164 1 93.88 87 LEU A N 1
ATOM 680 C CA . LEU A 1 87 ? 15.758 -9.812 -10.172 1 93.88 87 LEU A CA 1
ATOM 681 C C . LEU A 1 87 ? 15.742 -11.336 -10.148 1 93.88 87 LEU A C 1
ATOM 683 O O . LEU A 1 87 ? 15.836 -11.945 -9.078 1 93.88 87 LEU A O 1
ATOM 687 N N . ILE A 1 88 ? 15.641 -11.906 -11.312 1 95.19 88 ILE A N 1
ATOM 688 C CA . ILE A 1 88 ? 15.609 -13.367 -11.406 1 95.19 88 ILE A CA 1
ATOM 689 C C . ILE A 1 88 ? 16.953 -13.945 -10.953 1 95.19 88 ILE A C 1
ATOM 691 O O . ILE A 1 88 ? 16.984 -14.977 -10.273 1 95.19 88 ILE A O 1
ATOM 695 N N . ASP A 1 89 ? 18.047 -13.289 -11.273 1 94.94 89 ASP A N 1
ATOM 696 C CA . ASP A 1 89 ? 19.375 -13.703 -10.812 1 94.94 89 ASP A CA 1
ATOM 697 C C . ASP A 1 89 ? 19.438 -13.75 -9.289 1 94.94 89 ASP A C 1
ATOM 699 O O . ASP A 1 89 ? 19.938 -14.711 -8.711 1 94.94 89 ASP A O 1
ATOM 703 N N . ARG A 1 90 ? 18.859 -12.758 -8.688 1 92.94 90 ARG A N 1
ATOM 704 C CA . ARG A 1 90 ? 18.844 -12.695 -7.227 1 92.94 90 ARG A CA 1
ATOM 705 C C . ARG A 1 90 ? 17.984 -13.797 -6.637 1 92.94 90 ARG A C 1
ATOM 707 O O . ARG A 1 90 ? 18.391 -14.469 -5.684 1 92.94 90 ARG A O 1
ATOM 714 N N . LEU A 1 91 ? 16.812 -14 -7.207 1 92.94 91 LEU A N 1
ATOM 715 C CA . LEU A 1 91 ? 15.914 -15.031 -6.715 1 92.94 91 LEU A CA 1
ATOM 716 C C . LEU A 1 91 ? 16.547 -16.422 -6.836 1 92.94 91 LEU A C 1
ATOM 718 O O . LEU A 1 91 ? 16.375 -17.266 -5.953 1 92.94 91 LEU A O 1
ATOM 722 N N . CYS A 1 92 ? 17.266 -16.625 -7.934 1 94.12 92 CYS A N 1
ATOM 723 C CA . CYS A 1 92 ? 17.953 -17.906 -8.141 1 94.12 92 CYS A CA 1
ATOM 724 C C . CYS A 1 92 ? 19.125 -18.062 -7.168 1 94.12 92 CYS A C 1
ATOM 726 O O . CYS A 1 92 ? 19.297 -19.109 -6.562 1 94.12 92 CYS A O 1
ATOM 728 N N . ARG A 1 93 ? 19.844 -17.047 -7.078 1 92.25 93 ARG A N 1
ATOM 729 C CA . ARG A 1 93 ? 21 -17.062 -6.18 1 92.25 93 ARG A CA 1
ATOM 730 C C . ARG A 1 93 ? 20.562 -17.344 -4.746 1 92.25 93 ARG A C 1
ATOM 732 O O . ARG A 1 93 ? 21.203 -18.125 -4.043 1 92.25 93 ARG A O 1
ATOM 739 N N . ASP A 1 94 ? 19.469 -16.781 -4.383 1 89.12 94 ASP A N 1
ATOM 740 C CA . ASP A 1 94 ? 19.016 -16.875 -3 1 89.12 94 ASP A CA 1
ATOM 741 C C . ASP A 1 94 ? 18.172 -18.141 -2.793 1 89.12 94 ASP A C 1
ATOM 743 O O . ASP A 1 94 ? 17.703 -18.406 -1.688 1 89.12 94 ASP A O 1
ATOM 747 N N . GLY A 1 95 ? 17.938 -18.953 -3.852 1 89.62 95 GLY A N 1
ATOM 748 C CA . GLY A 1 95 ? 17.328 -20.266 -3.746 1 89.62 95 GLY A CA 1
ATOM 749 C C . GLY A 1 95 ? 15.82 -20.234 -3.84 1 89.62 95 GLY A C 1
ATOM 750 O O . GLY A 1 95 ? 15.148 -21.203 -3.482 1 89.62 95 GLY A O 1
ATOM 751 N N . TYR A 1 96 ? 15.219 -19.109 -4.289 1 91.38 96 TYR A N 1
ATOM 752 C CA . TYR A 1 96 ? 13.766 -18.969 -4.348 1 91.38 96 TYR A CA 1
ATOM 753 C C . TYR A 1 96 ? 13.234 -19.406 -5.711 1 91.38 96 TYR A C 1
ATOM 755 O O . TYR A 1 96 ? 12.055 -19.75 -5.844 1 91.38 96 TYR A O 1
ATOM 763 N N . ALA A 1 97 ? 14.055 -19.328 -6.75 1 95.12 97 ALA A N 1
ATOM 764 C CA . ALA A 1 97 ? 13.672 -19.688 -8.117 1 95.12 97 ALA A CA 1
ATOM 765 C C . ALA A 1 97 ? 14.789 -20.453 -8.82 1 95.12 97 ALA A C 1
ATOM 767 O O . ALA A 1 97 ? 15.93 -20.469 -8.352 1 95.12 97 ALA A O 1
ATOM 768 N N . GLN A 1 98 ? 14.484 -21.125 -9.828 1 95.44 98 GLN A N 1
ATOM 769 C CA . GLN A 1 98 ? 15.453 -21.797 -10.688 1 95.44 98 GLN A CA 1
ATOM 770 C C . GLN A 1 98 ? 15.062 -21.688 -12.156 1 95.44 98 GLN A C 1
ATOM 772 O O . GLN A 1 98 ? 13.875 -21.625 -12.484 1 95.44 98 GLN A O 1
ATOM 777 N N . ARG A 1 99 ? 16.078 -21.562 -12.945 1 95.44 99 ARG A N 1
ATOM 778 C CA . ARG A 1 99 ? 15.883 -21.609 -14.391 1 95.44 99 ARG A CA 1
ATOM 779 C C . ARG A 1 99 ? 15.891 -23.047 -14.906 1 95.44 99 ARG A C 1
ATOM 781 O O . ARG A 1 99 ? 16.766 -23.828 -14.547 1 95.44 99 ARG A O 1
ATOM 788 N N . VAL A 1 100 ? 14.914 -23.344 -15.625 1 94.62 100 VAL A N 1
ATOM 789 C CA . VAL A 1 100 ? 14.828 -24.688 -16.203 1 94.62 100 VAL A CA 1
ATOM 790 C C . VAL A 1 100 ? 14.438 -24.594 -17.672 1 94.62 100 VAL A C 1
ATOM 792 O O . VAL A 1 100 ? 13.938 -23.547 -18.125 1 94.62 100 VAL A O 1
ATOM 795 N N . VAL A 1 101 ? 14.734 -25.688 -18.391 1 92.75 101 VAL A N 1
ATOM 796 C CA . VAL A 1 101 ? 14.289 -25.75 -19.781 1 92.75 101 VAL A CA 1
ATOM 797 C C . VAL A 1 101 ? 12.766 -25.812 -19.828 1 92.75 101 VAL A C 1
ATOM 799 O O . VAL A 1 101 ? 12.141 -26.578 -19.094 1 92.75 101 VAL A O 1
ATOM 802 N N . HIS A 1 102 ? 12.195 -24.953 -20.625 1 89.94 102 HIS A N 1
ATOM 803 C CA . HIS A 1 102 ? 10.742 -24.953 -20.75 1 89.94 102 HIS A CA 1
ATOM 804 C C . HIS A 1 102 ? 10.242 -26.281 -21.312 1 89.94 102 HIS A C 1
ATOM 806 O O . HIS A 1 102 ? 10.742 -26.75 -22.328 1 89.94 102 HIS A O 1
ATOM 812 N N . PRO A 1 103 ? 9.266 -26.828 -20.656 1 87.25 103 PRO A N 1
ATOM 813 C CA . PRO A 1 103 ? 8.805 -28.156 -21.062 1 87.25 103 PRO A CA 1
ATOM 814 C C . PRO A 1 103 ? 8.195 -28.156 -22.469 1 87.25 103 PRO A C 1
ATOM 816 O O . PRO A 1 103 ? 8.273 -29.172 -23.172 1 87.25 103 PRO A O 1
ATOM 819 N N . GLU A 1 104 ? 7.594 -27.094 -22.828 1 88.62 104 GLU A N 1
ATOM 820 C CA . GLU A 1 104 ? 6.895 -27.031 -24.109 1 88.62 104 GLU A CA 1
ATOM 821 C C . GLU A 1 104 ? 7.77 -26.406 -25.188 1 88.62 104 GLU A C 1
ATOM 823 O O . GLU A 1 104 ? 7.391 -26.359 -26.359 1 88.62 104 GLU A O 1
ATOM 828 N N . ASP A 1 105 ? 8.75 -25.781 -24.859 1 89.12 105 ASP A N 1
ATOM 829 C CA . ASP A 1 105 ? 9.641 -25.078 -25.781 1 89.12 105 ASP A CA 1
ATOM 830 C C . ASP A 1 105 ? 11.094 -25.188 -25.312 1 89.12 105 ASP A C 1
ATOM 832 O O . ASP A 1 105 ? 11.562 -24.359 -24.531 1 89.12 105 ASP A O 1
ATOM 836 N N . ARG A 1 106 ? 11.875 -26.094 -25.906 1 88.69 106 ARG A N 1
ATOM 837 C CA . ARG A 1 106 ? 13.219 -26.422 -25.438 1 88.69 106 ARG A CA 1
ATOM 838 C C . ARG A 1 106 ? 14.172 -25.25 -25.656 1 88.69 106 ARG A C 1
ATOM 840 O O . ARG A 1 106 ? 15.234 -25.188 -25.031 1 88.69 106 ARG A O 1
ATOM 847 N N . ARG A 1 107 ? 13.75 -24.344 -26.375 1 90 107 ARG A N 1
ATOM 848 C CA . ARG A 1 107 ? 14.617 -23.203 -26.656 1 90 107 ARG A CA 1
ATOM 849 C C . ARG A 1 107 ? 14.391 -22.078 -25.656 1 90 107 ARG A C 1
ATOM 851 O O . ARG A 1 107 ? 15.156 -21.109 -25.609 1 90 107 ARG A O 1
ATOM 858 N N . SER A 1 108 ? 13.367 -22.312 -24.953 1 91.56 108 SER A N 1
ATOM 859 C CA . SER A 1 108 ? 13.031 -21.25 -24.016 1 91.56 108 SER A CA 1
ATOM 860 C C . SER A 1 108 ? 13.367 -21.641 -22.578 1 91.56 108 SER A C 1
ATOM 862 O O . SER A 1 108 ? 13.445 -22.828 -22.266 1 91.56 108 SER A O 1
ATOM 864 N N . VAL A 1 109 ? 13.664 -20.672 -21.828 1 94.19 109 VAL A N 1
ATOM 865 C CA . VAL A 1 109 ? 13.984 -20.875 -20.422 1 94.19 109 VAL A CA 1
ATOM 866 C C . VAL A 1 109 ? 12.773 -20.531 -19.562 1 94.19 109 VAL A C 1
ATOM 868 O O . VAL A 1 109 ? 12.148 -19.5 -19.75 1 94.19 109 VAL A O 1
ATOM 871 N N . ALA A 1 110 ? 12.43 -21.484 -18.688 1 95.81 110 ALA A N 1
ATOM 872 C CA . ALA A 1 110 ? 11.336 -21.281 -17.75 1 95.81 110 ALA A CA 1
ATOM 873 C C . ALA A 1 110 ? 11.875 -20.953 -16.359 1 95.81 110 ALA A C 1
ATOM 875 O O . ALA A 1 110 ? 12.969 -21.375 -15.992 1 95.81 110 ALA A O 1
ATOM 876 N N . ILE A 1 111 ? 11.094 -20.125 -15.617 1 96.25 111 ILE A N 1
ATOM 877 C CA . ILE A 1 111 ? 11.391 -19.797 -14.227 1 96.25 111 ILE A CA 1
ATOM 878 C C . ILE A 1 111 ? 10.453 -20.562 -13.305 1 96.25 111 ILE A C 1
ATOM 880 O O . ILE A 1 111 ? 9.234 -20.453 -13.414 1 96.25 111 ILE A O 1
ATOM 884 N N . MET A 1 112 ? 11 -21.391 -12.422 1 94.38 112 MET A N 1
ATOM 885 C CA . MET A 1 112 ? 10.211 -22.219 -11.508 1 94.38 112 MET A CA 1
ATOM 886 C C . MET A 1 112 ? 10.562 -21.906 -10.055 1 94.38 112 MET A C 1
ATOM 888 O O . MET A 1 112 ? 11.719 -21.641 -9.734 1 94.38 112 MET A O 1
ATOM 892 N N . PRO A 1 113 ? 9.477 -21.938 -9.188 1 94.25 113 PRO A N 1
ATOM 893 C CA . PRO A 1 113 ? 9.82 -21.844 -7.77 1 94.25 113 PRO A CA 1
ATOM 894 C C . PRO A 1 113 ? 10.516 -23.094 -7.246 1 94.25 113 PRO A C 1
ATOM 896 O O . PRO A 1 113 ? 10.312 -24.188 -7.785 1 94.25 113 PRO A O 1
ATOM 899 N N . THR A 1 114 ? 11.359 -22.906 -6.285 1 92 114 THR A N 1
ATOM 900 C CA . THR A 1 114 ? 11.953 -24.062 -5.602 1 92 114 THR A CA 1
ATOM 901 C C . THR A 1 114 ? 11.016 -24.578 -4.52 1 92 114 THR A C 1
ATOM 903 O O . THR A 1 114 ? 10.047 -23.906 -4.152 1 92 114 THR A O 1
ATOM 906 N N . ARG A 1 115 ? 11.18 -25.781 -4.055 1 83.62 115 ARG A N 1
ATOM 907 C CA . ARG A 1 115 ? 10.406 -26.344 -2.953 1 83.62 115 ARG A CA 1
ATOM 908 C C . ARG A 1 115 ? 10.523 -25.484 -1.705 1 83.62 115 ARG A C 1
ATOM 910 O O . ARG A 1 115 ? 9.539 -25.297 -0.983 1 83.62 115 ARG A O 1
ATOM 917 N N . HIS A 1 116 ? 11.664 -24.891 -1.541 1 79.56 116 HIS A N 1
ATOM 918 C CA . HIS A 1 116 ? 11.945 -24.016 -0.416 1 79.56 116 HIS A CA 1
ATOM 919 C C . HIS A 1 116 ? 11.078 -22.75 -0.475 1 79.56 116 HIS A C 1
ATOM 921 O O . HIS A 1 116 ? 10.547 -22.312 0.546 1 79.56 116 HIS A O 1
ATOM 927 N N . THR A 1 117 ? 10.867 -22.266 -1.623 1 79.75 117 THR A N 1
ATOM 928 C CA . THR A 1 117 ? 10.125 -21.031 -1.826 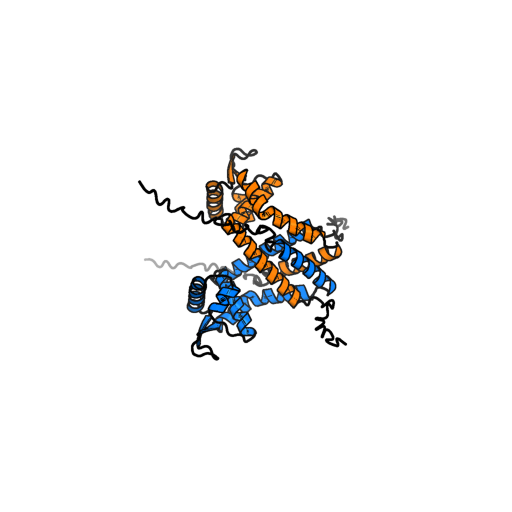1 79.75 117 THR A CA 1
ATOM 929 C C . THR A 1 117 ? 8.656 -21.219 -1.465 1 79.75 117 THR A C 1
ATOM 931 O O . THR A 1 117 ? 8.07 -20.391 -0.763 1 79.75 117 THR A O 1
ATOM 934 N N . ASP A 1 118 ? 8.109 -22.281 -1.942 1 78.56 118 ASP A N 1
ATOM 935 C CA . ASP A 1 118 ? 6.699 -22.562 -1.693 1 78.56 118 ASP A CA 1
ATOM 936 C C . ASP A 1 118 ? 6.418 -22.688 -0.197 1 78.56 118 ASP A C 1
ATOM 938 O O . ASP A 1 118 ? 5.469 -22.094 0.312 1 78.56 118 ASP A O 1
ATOM 942 N N . GLN A 1 119 ? 7.293 -23.344 0.443 1 79.75 119 GLN A N 1
ATOM 943 C CA . GLN A 1 119 ? 7.137 -23.547 1.878 1 79.75 119 GLN A CA 1
ATOM 944 C C . GLN A 1 119 ? 7.297 -22.25 2.648 1 79.75 119 GLN A C 1
ATOM 946 O O . GLN A 1 119 ? 6.496 -21.938 3.531 1 79.75 119 GLN A O 1
ATOM 951 N N . GLU A 1 120 ? 8.289 -21.5 2.268 1 76.06 120 GLU A N 1
ATOM 952 C CA . GLU A 1 120 ? 8.602 -20.266 2.99 1 76.06 120 GLU A CA 1
ATOM 953 C C . GLU A 1 120 ? 7.496 -19.234 2.824 1 76.06 120 GLU A C 1
ATOM 955 O O . GLU A 1 120 ? 7.07 -18.609 3.801 1 76.06 120 GLU A O 1
ATOM 960 N N . VAL A 1 121 ? 7.074 -19.094 1.648 1 76 121 VAL A N 1
ATOM 961 C CA . VAL A 1 121 ? 6.043 -18.094 1.383 1 76 121 VAL A CA 1
ATOM 962 C C . VAL A 1 121 ? 4.73 -18.531 2.029 1 76 121 VAL A C 1
ATOM 964 O O . VAL A 1 121 ? 4.031 -17.703 2.631 1 76 121 VAL A O 1
ATOM 967 N N . ARG A 1 122 ? 4.398 -19.797 1.945 1 76.94 122 ARG A N 1
ATOM 968 C CA . ARG A 1 122 ? 3.182 -20.312 2.566 1 76.94 122 ARG A CA 1
ATOM 969 C C . ARG A 1 122 ? 3.225 -20.141 4.082 1 76.94 122 ARG A C 1
ATOM 971 O O . ARG A 1 122 ? 2.227 -19.75 4.699 1 76.94 122 ARG A O 1
ATOM 978 N N . GLU A 1 123 ? 4.375 -20.406 4.578 1 77.12 123 GLU A N 1
ATOM 979 C CA . GLU A 1 123 ? 4.531 -20.281 6.023 1 77.12 123 GLU A CA 1
ATOM 980 C C . GLU A 1 123 ? 4.484 -18.828 6.473 1 77.12 123 GLU A C 1
ATOM 982 O O . GLU A 1 123 ? 3.945 -18.516 7.539 1 77.12 123 GLU A O 1
ATOM 987 N N . THR A 1 124 ? 5.008 -17.984 5.645 1 76 124 THR A N 1
ATOM 988 C CA . THR A 1 124 ? 5.129 -16.594 6.039 1 76 124 THR A CA 1
ATOM 989 C C . THR A 1 124 ? 3.828 -15.836 5.766 1 76 124 THR A C 1
ATOM 991 O O . THR A 1 124 ? 3.371 -15.047 6.598 1 76 124 THR A O 1
ATOM 994 N N . LEU A 1 125 ? 3.199 -16.203 4.59 1 81 125 LEU A N 1
ATOM 995 C CA . LEU A 1 125 ? 2.057 -15.391 4.188 1 81 125 LEU A CA 1
ATOM 996 C C . LEU A 1 125 ? 0.755 -16.172 4.332 1 81 125 LEU A C 1
ATOM 998 O O . LEU A 1 125 ? -0.329 -15.586 4.34 1 81 125 LEU A O 1
ATOM 1002 N N . GLY A 1 126 ? 0.794 -17.469 4.492 1 82.69 126 GLY A N 1
ATOM 1003 C CA . GLY A 1 126 ? -0.357 -18.359 4.543 1 82.69 126 GLY A CA 1
ATOM 1004 C C . GLY A 1 126 ? -1.36 -17.969 5.613 1 82.69 126 GLY A C 1
ATOM 1005 O O . GLY A 1 126 ? -2.535 -17.734 5.316 1 82.69 126 GLY A O 1
ATOM 1006 N N . PRO A 1 127 ? -0.909 -17.875 6.879 1 85 127 PRO A N 1
ATOM 1007 C CA . PRO A 1 127 ? -1.831 -17.531 7.961 1 85 127 PRO A CA 1
ATOM 1008 C C . PRO A 1 127 ? -2.516 -16.188 7.738 1 85 127 PRO A C 1
ATOM 1010 O O . PRO A 1 127 ? -3.709 -16.031 8.023 1 85 127 PRO A O 1
ATOM 1013 N N . MET A 1 128 ? -1.742 -15.273 7.234 1 86.75 128 MET A N 1
ATOM 1014 C CA . MET A 1 128 ? -2.312 -13.961 6.949 1 86.75 128 MET A CA 1
ATOM 1015 C C . MET A 1 128 ? -3.404 -14.062 5.887 1 86.75 128 MET A C 1
ATOM 1017 O O . MET A 1 128 ? -4.492 -13.516 6.059 1 86.75 128 MET A O 1
ATOM 1021 N N . HIS A 1 129 ? -3.223 -14.789 4.785 1 86.94 129 HIS A N 1
ATOM 1022 C CA . HIS A 1 129 ? -4.199 -14.953 3.715 1 86.94 129 HIS A CA 1
ATOM 1023 C C . HIS A 1 129 ? -5.445 -15.68 4.211 1 86.94 129 HIS A C 1
ATOM 1025 O O . HIS A 1 129 ? -6.566 -15.328 3.832 1 86.94 129 HIS A O 1
ATOM 1031 N N . GLN A 1 130 ? -5.223 -16.625 5.031 1 90.25 130 GLN A N 1
ATOM 1032 C CA . GLN A 1 130 ? -6.348 -17.344 5.598 1 90.25 130 GLN A CA 1
ATOM 1033 C C . GLN A 1 130 ? -7.219 -16.438 6.461 1 90.25 130 GLN A C 1
ATOM 1035 O O . GLN A 1 130 ? -8.445 -16.5 6.395 1 90.25 130 GLN A O 1
ATOM 1040 N N . ARG A 1 131 ? -6.586 -15.57 7.293 1 93.25 131 ARG A N 1
ATOM 1041 C CA . ARG A 1 131 ? -7.324 -14.625 8.117 1 93.25 131 ARG A CA 1
ATOM 1042 C C . ARG A 1 131 ? -8.125 -13.656 7.246 1 93.25 131 ARG A C 1
ATOM 1044 O O . ARG A 1 131 ? -9.281 -13.344 7.555 1 93.25 131 ARG A O 1
ATOM 1051 N N . MET A 1 132 ? -7.512 -13.258 6.148 1 94.38 132 MET A N 1
ATOM 1052 C CA . MET A 1 132 ? -8.203 -12.352 5.238 1 94.38 132 MET A CA 1
ATOM 1053 C C . MET A 1 132 ? -9.422 -13.016 4.613 1 94.38 132 MET A C 1
ATOM 1055 O O . MET A 1 132 ? -10.492 -12.414 4.539 1 94.38 132 MET A O 1
ATOM 1059 N N . LEU A 1 133 ? -9.258 -14.227 4.211 1 93.81 133 LEU A N 1
ATOM 1060 C CA . LEU A 1 133 ? -10.352 -14.969 3.594 1 93.81 133 LEU A CA 1
ATOM 1061 C C . LEU A 1 133 ? -11.5 -15.172 4.578 1 93.81 133 LEU A C 1
ATOM 1063 O O . LEU A 1 133 ? -12.664 -14.961 4.234 1 93.81 133 LEU A O 1
ATOM 1067 N N . GLU A 1 134 ? -11.172 -15.5 5.789 1 95.56 134 GLU A N 1
ATOM 1068 C CA . GLU A 1 134 ? -12.18 -15.695 6.832 1 95.56 134 GLU A CA 1
ATOM 1069 C C . GLU A 1 134 ? -12.938 -14.406 7.113 1 95.56 134 GLU A C 1
ATOM 1071 O O . GLU A 1 134 ? -14.156 -14.422 7.305 1 95.56 134 GLU A O 1
ATOM 1076 N N . ALA A 1 135 ? -12.211 -13.32 7.168 1 96.06 135 ALA A N 1
ATOM 1077 C CA . ALA A 1 135 ? -12.828 -12.023 7.414 1 96.06 135 ALA A CA 1
ATOM 1078 C C . ALA A 1 135 ? -13.836 -11.68 6.32 1 96.06 135 ALA A C 1
ATOM 1080 O O . ALA A 1 135 ? -14.938 -11.203 6.609 1 96.06 135 ALA A O 1
ATOM 1081 N N . VAL A 1 136 ? -13.484 -11.938 5.059 1 97.06 136 VAL A N 1
ATOM 1082 C CA . VAL A 1 136 ? -14.359 -11.617 3.938 1 97.06 136 VAL A CA 1
ATOM 1083 C C . VAL A 1 136 ? -15.547 -12.57 3.914 1 97.06 136 VAL A C 1
ATOM 1085 O O . VAL A 1 136 ? -16.672 -12.172 3.59 1 97.06 136 VAL A O 1
ATOM 1088 N N . GLU A 1 137 ? -15.32 -13.812 4.273 1 96.5 137 GLU A N 1
ATOM 1089 C CA . GLU A 1 137 ? -16.375 -14.828 4.297 1 96.5 137 GLU A CA 1
ATOM 1090 C C . GLU A 1 137 ? -17.406 -14.516 5.375 1 96.5 137 GLU A C 1
ATOM 1092 O O . GLU A 1 137 ? -18.547 -14.984 5.297 1 96.5 137 GLU A O 1
ATOM 1097 N N . SER A 1 138 ? -17.016 -13.75 6.422 1 96.88 138 SER A N 1
ATOM 1098 C CA . SER A 1 138 ? -17.922 -13.391 7.504 1 96.88 138 SER A CA 1
ATOM 1099 C C . SER A 1 138 ? -18.875 -12.289 7.074 1 96.88 138 SER A C 1
ATOM 1101 O O . SER A 1 138 ? -19.875 -12.016 7.758 1 96.88 138 SER A O 1
ATOM 1103 N N . LEU A 1 139 ? -18.656 -11.703 5.918 1 96.94 139 LEU A N 1
ATOM 1104 C CA . LEU A 1 139 ? -19.531 -10.664 5.387 1 96.94 139 LEU A CA 1
ATOM 1105 C C . LEU A 1 139 ? -20.703 -11.281 4.637 1 96.94 139 LEU A C 1
ATOM 1107 O O . LEU A 1 139 ? -20.562 -12.312 3.977 1 96.94 139 LEU A O 1
ATOM 1111 N N . THR A 1 140 ? -21.875 -10.609 4.695 1 96.38 140 THR A N 1
ATOM 1112 C CA . THR A 1 140 ? -23.016 -11 3.867 1 96.38 140 THR A CA 1
ATOM 1113 C C . THR A 1 140 ? -22.781 -10.625 2.408 1 96.38 140 THR A C 1
ATOM 1115 O O . THR A 1 140 ? -21.875 -9.844 2.104 1 96.38 140 THR A O 1
ATOM 1118 N N . ALA A 1 141 ? -23.578 -11.172 1.55 1 95.44 141 ALA A N 1
ATOM 1119 C CA . ALA A 1 141 ? -23.469 -10.859 0.128 1 95.44 141 ALA A CA 1
ATOM 1120 C C . ALA A 1 141 ? -23.625 -9.359 -0.12 1 95.44 141 ALA A C 1
ATOM 1122 O O . ALA A 1 141 ? -22.922 -8.773 -0.934 1 95.44 141 ALA A O 1
ATOM 1123 N N . ASP A 1 142 ? -24.547 -8.742 0.608 1 95.31 142 ASP A N 1
ATOM 1124 C CA . ASP A 1 142 ? -24.797 -7.309 0.47 1 95.31 142 ASP A CA 1
ATOM 1125 C C . ASP A 1 142 ? -23.594 -6.496 0.959 1 95.31 142 ASP A C 1
ATOM 1127 O O . ASP A 1 142 ? -23.234 -5.488 0.349 1 95.31 142 ASP A O 1
ATOM 1131 N N . GLU A 1 143 ? -23 -6.965 1.992 1 96.56 143 GLU A N 1
ATOM 1132 C CA . GLU A 1 143 ? -21.844 -6.285 2.541 1 96.56 143 GLU A CA 1
ATOM 1133 C C . GLU A 1 143 ? -20.641 -6.383 1.593 1 96.56 143 GLU A C 1
ATOM 1135 O O . GLU A 1 143 ? -19.906 -5.414 1.414 1 96.56 143 GLU A O 1
ATOM 1140 N N . ARG A 1 144 ? -20.516 -7.523 0.977 1 97.75 144 ARG A N 1
ATOM 1141 C CA . ARG A 1 144 ? -19.438 -7.691 0.015 1 97.75 144 ARG A CA 1
ATOM 1142 C C . ARG A 1 144 ? -19.641 -6.797 -1.201 1 97.75 144 ARG A C 1
ATOM 1144 O O . ARG A 1 144 ? -18.688 -6.211 -1.713 1 97.75 144 ARG A O 1
ATOM 1151 N N . THR A 1 145 ? -20.828 -6.719 -1.593 1 96.44 145 THR A N 1
ATOM 1152 C CA . THR A 1 145 ? -21.141 -5.859 -2.73 1 96.44 145 THR A CA 1
ATOM 1153 C C . THR A 1 145 ? -20.844 -4.398 -2.402 1 96.44 145 THR A C 1
ATOM 1155 O O . THR A 1 145 ? -20.297 -3.67 -3.232 1 96.44 145 THR A O 1
ATOM 1158 N N . ALA A 1 146 ? -21.172 -3.963 -1.211 1 96.81 146 ALA A N 1
ATOM 1159 C CA . ALA A 1 146 ? -20.906 -2.598 -0.769 1 96.81 146 ALA A CA 1
ATOM 1160 C C . ALA A 1 146 ? -19.391 -2.342 -0.698 1 96.81 146 ALA A C 1
ATOM 1162 O O . ALA A 1 146 ? -18.922 -1.29 -1.129 1 96.81 146 ALA A O 1
ATOM 1163 N N . ALA A 1 147 ? -18.672 -3.314 -0.173 1 97.94 147 ALA A N 1
ATOM 1164 C CA . ALA A 1 147 ? -17.219 -3.203 -0.089 1 97.94 147 ALA A CA 1
ATOM 1165 C C . ALA A 1 147 ? -16.594 -3.133 -1.479 1 97.94 147 ALA A C 1
ATOM 1167 O O . ALA A 1 147 ? -15.648 -2.369 -1.706 1 97.94 147 ALA A O 1
ATOM 1168 N N . ALA A 1 148 ? -17.141 -3.887 -2.387 1 97.81 148 ALA A N 1
ATOM 1169 C CA . ALA A 1 148 ? -16.672 -3.867 -3.766 1 97.81 148 ALA A CA 1
ATOM 1170 C C . ALA A 1 148 ? -16.922 -2.512 -4.418 1 97.81 148 ALA A C 1
ATOM 1172 O O . ALA A 1 148 ? -16.062 -1.979 -5.121 1 97.81 148 ALA A O 1
ATOM 1173 N N . LYS A 1 149 ? -18.078 -1.99 -4.195 1 96.88 149 LYS A N 1
ATOM 1174 C CA . LYS A 1 149 ? -18.406 -0.67 -4.719 1 96.88 149 LYS A CA 1
ATOM 1175 C C . LYS A 1 149 ? -17.438 0.387 -4.215 1 96.88 149 LYS A C 1
ATOM 1177 O O . LYS A 1 149 ? -16.969 1.227 -4.984 1 96.88 149 LYS A O 1
ATOM 1182 N N . PHE A 1 150 ? -17.141 0.339 -2.955 1 97.94 150 PHE A N 1
ATOM 1183 C CA . PHE A 1 150 ? -16.156 1.222 -2.33 1 97.94 150 PHE A CA 1
ATOM 1184 C C . PHE A 1 150 ? -14.797 1.082 -3 1 97.94 150 PHE A C 1
ATOM 1186 O O . PHE A 1 150 ? -14.203 2.076 -3.42 1 97.94 150 PHE A O 1
ATOM 1193 N N . LEU A 1 151 ? -14.305 -0.153 -3.158 1 98 151 LEU A N 1
ATOM 1194 C CA . LEU A 1 151 ? -12.984 -0.4 -3.734 1 98 151 LEU A CA 1
ATOM 1195 C C . LEU A 1 151 ? -12.938 0.058 -5.188 1 98 151 LEU A C 1
ATOM 1197 O O . LEU A 1 151 ? -11.93 0.611 -5.633 1 98 151 LEU A O 1
ATOM 1201 N N . HIS A 1 152 ? -14.031 -0.156 -5.93 1 96.62 152 HIS A N 1
ATOM 1202 C CA . HIS A 1 152 ? -14.078 0.333 -7.305 1 96.62 152 HIS A CA 1
ATOM 1203 C C . HIS A 1 152 ? -13.922 1.849 -7.355 1 96.62 152 HIS A C 1
ATOM 1205 O O . HIS A 1 152 ? -13.188 2.373 -8.195 1 96.62 152 HIS A O 1
ATOM 1211 N N . GLY A 1 153 ? -14.641 2.523 -6.449 1 96.5 153 GLY A N 1
ATOM 1212 C CA . GLY A 1 153 ? -14.492 3.969 -6.355 1 96.5 153 GLY A CA 1
ATOM 1213 C C . GLY A 1 153 ? -13.07 4.402 -6.035 1 96.5 153 GLY A C 1
ATOM 1214 O O . GLY A 1 153 ? -12.57 5.367 -6.613 1 96.5 153 GLY A O 1
ATOM 1215 N N . MET A 1 154 ? -12.359 3.689 -5.137 1 96.62 154 MET A N 1
ATOM 1216 C CA . MET A 1 154 ? -10.984 4.012 -4.762 1 96.62 154 MET A CA 1
ATOM 1217 C C . MET A 1 154 ? -10.031 3.768 -5.926 1 96.62 154 MET A C 1
ATOM 1219 O O . MET A 1 154 ? -9.148 4.586 -6.195 1 96.62 154 MET A O 1
ATOM 1223 N N . ILE A 1 155 ? -10.227 2.662 -6.645 1 95.5 155 ILE A N 1
ATOM 1224 C CA . ILE A 1 155 ? -9.375 2.316 -7.781 1 95.5 155 ILE A CA 1
ATOM 1225 C C . ILE A 1 155 ? -9.492 3.395 -8.859 1 95.5 155 ILE A C 1
ATOM 1227 O O . ILE A 1 155 ? -8.484 3.896 -9.352 1 95.5 155 ILE A O 1
ATOM 1231 N N . ARG A 1 156 ? -10.68 3.807 -9.164 1 94.19 156 ARG A N 1
ATOM 1232 C CA . ARG A 1 156 ? -10.906 4.848 -10.164 1 94.19 156 ARG A CA 1
ATOM 1233 C C . ARG A 1 156 ? -10.258 6.16 -9.742 1 94.19 156 ARG A C 1
ATOM 1235 O O . ARG A 1 156 ? -9.734 6.898 -10.578 1 94.19 156 ARG A O 1
ATOM 1242 N N . SER A 1 157 ? -10.344 6.426 -8.469 1 93.69 157 SER A N 1
ATOM 1243 C CA . SER A 1 157 ? -9.844 7.691 -7.941 1 93.69 157 SER A CA 1
ATOM 1244 C C . SER A 1 157 ? -8.328 7.781 -8.055 1 93.69 157 SER A C 1
ATOM 1246 O O . SER A 1 157 ? -7.781 8.867 -8.273 1 93.69 157 SER A O 1
ATOM 1248 N N . VAL A 1 158 ? -7.613 6.641 -7.926 1 91.69 158 VAL A N 1
ATOM 1249 C CA . VAL A 1 158 ? -6.156 6.707 -7.895 1 91.69 158 VAL A CA 1
ATOM 1250 C C . VAL A 1 158 ? -5.598 6.484 -9.297 1 91.69 158 VAL A C 1
ATOM 1252 O O . VAL A 1 158 ? -4.441 6.812 -9.57 1 91.69 158 VAL A O 1
ATOM 1255 N N . GLU A 1 159 ? -6.391 5.812 -10.125 1 87.5 159 GLU A N 1
ATOM 1256 C CA . GLU A 1 159 ? -5.953 5.641 -11.508 1 87.5 159 GLU A CA 1
ATOM 1257 C C . GLU A 1 159 ? -6.102 6.934 -12.297 1 87.5 159 GLU A C 1
ATOM 1259 O O . GLU A 1 159 ? -7.074 7.672 -12.125 1 87.5 159 GLU A O 1
ATOM 1264 N N . LYS A 1 160 ? -4.816 7.648 -12.562 1 66.44 160 LYS A N 1
ATOM 1265 C CA . LYS A 1 160 ? -4.77 8.93 -13.258 1 66.44 160 LYS A CA 1
ATOM 1266 C C . LYS A 1 160 ? -5.844 9.008 -14.344 1 66.44 160 LYS A C 1
ATOM 1268 O O . LYS A 1 160 ? -6.062 8.039 -15.078 1 66.44 160 LYS A O 1
ATOM 1273 N N . VAL A 1 161 ? -6.996 9.586 -14.008 1 54.06 161 VAL A N 1
ATOM 1274 C CA . VAL A 1 161 ? -7.84 9.891 -15.156 1 54.06 161 VAL A CA 1
ATOM 1275 C C . VAL A 1 161 ? -7.082 10.789 -16.125 1 54.06 161 VAL A C 1
ATOM 1277 O O . VAL A 1 161 ? -6.648 11.891 -15.766 1 54.06 161 VAL A O 1
ATOM 1280 N N . ASP A 1 162 ? -6.145 10.281 -16.828 1 46.09 162 ASP A N 1
ATOM 1281 C CA . ASP A 1 162 ? -5.617 11.102 -17.922 1 46.09 162 ASP A CA 1
ATOM 1282 C C . ASP A 1 162 ? -6.699 12.016 -18.484 1 46.09 162 ASP A C 1
ATOM 1284 O O . ASP A 1 162 ? -7.367 11.664 -19.469 1 46.09 162 ASP A O 1
ATOM 1288 N N . THR A 1 163 ? -7.645 12.469 -17.781 1 43.28 163 THR A N 1
ATOM 1289 C CA . THR A 1 163 ? -8.453 13.375 -18.578 1 43.28 163 THR A CA 1
ATOM 1290 C C . THR A 1 163 ? -7.605 14.531 -19.109 1 43.28 163 THR A C 1
ATOM 1292 O O . THR A 1 163 ? -8.047 15.68 -19.109 1 43.28 163 THR A O 1
ATOM 1295 N N . SER A 1 164 ? -6.309 14.68 -18.781 1 41.53 164 SER A N 1
ATOM 1296 C CA . SER A 1 164 ? -5.672 15.859 -19.359 1 41.53 164 SER A CA 1
ATOM 1297 C C . SER A 1 164 ? -6.098 16.062 -20.812 1 41.53 164 SER A C 1
ATOM 1299 O O . SER A 1 164 ? -6.578 17.141 -21.172 1 41.53 164 SER A O 1
ATOM 1301 N N . THR A 1 165 ? -4.996 15.984 -21.797 1 38.09 165 THR A N 1
ATOM 1302 C CA . THR A 1 165 ? -4.656 16.781 -22.969 1 38.09 165 THR A CA 1
ATOM 1303 C C . THR A 1 165 ? -5.645 16.516 -24.109 1 38.09 165 THR A C 1
ATOM 1305 O O . THR A 1 165 ? -5.723 15.398 -24.625 1 38.09 165 THR A O 1
ATOM 1308 N N . PRO A 1 166 ? -6.855 17.172 -24.016 1 39.44 166 PRO A N 1
ATOM 1309 C CA . PRO A 1 166 ? -7.398 17.234 -25.375 1 39.44 166 PRO A CA 1
ATOM 1310 C C . PRO A 1 166 ? -6.305 17.328 -26.438 1 39.44 166 PRO A C 1
ATOM 1312 O O . PRO A 1 166 ? -5.477 18.25 -26.391 1 39.44 166 PRO A O 1
ATOM 1315 N N . THR A 1 167 ? -5.578 16.344 -26.734 1 37.69 167 THR A N 1
ATOM 1316 C CA . THR A 1 167 ? -4.723 16.375 -27.906 1 37.69 167 THR A CA 1
ATOM 1317 C C . THR A 1 167 ? -5.379 17.188 -29.031 1 37.69 167 THR A C 1
ATOM 1319 O O . THR A 1 167 ? -6.398 16.766 -29.578 1 37.69 167 THR A O 1
ATOM 1322 N N . THR A 1 168 ? -5.559 18.531 -28.766 1 37.12 168 THR A N 1
ATOM 1323 C CA . THR A 1 168 ? -5.879 19.297 -29.969 1 37.12 168 THR A CA 1
ATOM 1324 C C . THR A 1 168 ? -5.07 18.797 -31.156 1 37.12 168 THR A C 1
ATOM 1326 O O . THR A 1 168 ? -3.842 18.734 -31.094 1 37.12 168 THR A O 1
ATOM 1329 N N . PRO A 1 169 ? -5.715 18.047 -31.906 1 37.88 169 PRO A N 1
ATOM 1330 C CA . PRO A 1 169 ? -5 17.688 -33.125 1 37.88 169 PRO A CA 1
ATOM 1331 C C . PRO A 1 169 ? -4.211 18.875 -33.719 1 37.88 169 PRO A C 1
ATOM 1333 O O . PRO A 1 169 ? -4.766 19.953 -33.906 1 37.88 169 PRO A O 1
ATOM 1336 N N . LYS A 1 170 ? -3.029 19.156 -33.156 1 34.31 170 LYS A N 1
ATOM 1337 C CA . LYS A 1 170 ? -2.26 20.156 -33.906 1 34.31 170 LYS A CA 1
ATOM 1338 C C . LYS A 1 170 ? -2.422 19.969 -35.406 1 34.31 170 LYS A C 1
ATOM 1340 O O . LYS A 1 170 ? -2.191 18.875 -35.938 1 34.31 170 LYS A O 1
ATOM 1345 N N . ALA A 1 171 ? -3.303 20.75 -35.969 1 37.56 171 ALA A N 1
ATOM 1346 C CA . ALA A 1 171 ? -3.482 20.828 -37.406 1 37.56 171 ALA A CA 1
ATOM 1347 C C . ALA A 1 171 ? -2.141 20.75 -38.156 1 37.56 171 ALA A C 1
ATOM 1349 O O . ALA A 1 171 ? -1.139 21.297 -37.656 1 37.56 171 ALA A O 1
ATOM 1350 N N . PRO A 1 172 ? -1.949 19.828 -38.969 1 39.06 172 PRO A N 1
ATOM 1351 C CA . PRO A 1 172 ? -0.734 19.688 -39.781 1 39.06 172 PRO A CA 1
ATOM 1352 C C . PRO A 1 172 ? -0.219 21.016 -40.312 1 39.06 172 PRO A C 1
ATOM 1354 O O . PRO A 1 172 ? -1.011 21.875 -40.719 1 39.06 172 PRO A O 1
ATOM 1357 N N . SER A 1 173 ? 0.692 21.703 -39.531 1 37.16 173 SER A N 1
ATOM 1358 C CA . SER A 1 173 ? 1.328 22.891 -40.094 1 37.16 173 SER A CA 1
ATOM 1359 C C . SER A 1 173 ? 1.6 22.703 -41.594 1 37.16 173 SER A C 1
ATOM 1361 O O . SER A 1 173 ? 2.184 21.703 -42 1 37.16 173 SER A O 1
ATOM 1363 N N . SER A 1 174 ? 0.663 23.125 -42.469 1 36.12 174 SER A N 1
ATOM 1364 C CA . SER A 1 174 ? 0.875 23.234 -43.906 1 36.12 174 SER A CA 1
ATOM 1365 C C . SER A 1 174 ? 2.25 23.812 -44.219 1 36.12 174 SER A C 1
ATOM 1367 O O . SER A 1 174 ? 2.561 24.938 -43.812 1 36.12 174 SER A O 1
ATOM 1369 N N . SER A 1 175 ? 3.338 23 -44.062 1 36.16 175 SER A N 1
ATOM 1370 C CA . SER A 1 175 ? 4.641 23.344 -44.625 1 36.16 175 SER A CA 1
ATOM 1371 C C . SER A 1 175 ? 4.496 23.984 -46 1 36.16 175 SER A C 1
ATOM 1373 O O . SER A 1 175 ? 4 23.344 -46.938 1 36.16 175 SER A O 1
ATOM 1375 N N . GLY A 1 176 ? 3.887 25.203 -46.062 1 31.84 176 GLY A N 1
ATOM 1376 C CA . GLY A 1 176 ? 3.945 25.938 -47.312 1 31.84 176 GLY A CA 1
ATOM 1377 C C . GLY A 1 176 ? 5.32 25.938 -47.969 1 31.84 176 GLY A C 1
ATOM 1378 O O . GLY A 1 176 ? 6.297 26.375 -47.344 1 31.84 176 GLY A O 1
ATOM 1379 N N . THR A 1 177 ? 5.621 24.828 -48.656 1 34.62 177 THR A N 1
ATOM 1380 C CA . THR A 1 177 ? 6.73 24.75 -49.594 1 34.62 177 THR A CA 1
ATOM 1381 C C . THR A 1 177 ? 6.797 26 -50.469 1 34.62 177 THR A C 1
ATOM 1383 O O . THR A 1 177 ? 5.891 26.266 -51.25 1 34.62 177 THR A O 1
ATOM 1386 N N . LYS A 1 178 ? 7.117 27.125 -49.844 1 31.11 178 LYS A N 1
ATOM 1387 C CA . LYS A 1 178 ? 7.387 28.234 -50.75 1 31.11 178 LYS A CA 1
ATOM 1388 C C . LYS A 1 178 ? 8.352 27.797 -51.844 1 31.11 178 LYS A C 1
ATOM 1390 O O . LYS A 1 178 ? 9.461 27.344 -51.562 1 31.11 178 LYS A O 1
ATOM 1395 N N . ALA A 1 179 ? 7.828 27.453 -53.062 1 29.14 179 ALA A N 1
ATOM 1396 C CA . ALA A 1 179 ? 8.492 27.297 -54.344 1 29.14 179 ALA A CA 1
ATOM 1397 C C . ALA A 1 179 ? 9.484 28.438 -54.594 1 29.14 179 ALA A C 1
ATOM 1399 O O . ALA A 1 179 ? 9.117 29.609 -54.5 1 29.14 179 ALA A O 1
ATOM 1400 N N . ALA A 1 180 ? 10.75 28.234 -54.25 1 29.59 180 ALA A N 1
ATOM 1401 C CA . ALA A 1 180 ? 11.914 29.047 -54.594 1 29.59 180 ALA A CA 1
ATOM 1402 C C . ALA A 1 180 ? 11.875 29.453 -56.062 1 29.59 180 ALA A C 1
ATOM 1404 O O . ALA A 1 180 ? 11.859 28.594 -56.938 1 29.59 180 ALA A O 1
ATOM 1405 N N . ALA A 1 181 ? 11.203 30.531 -56.375 1 30.03 181 ALA A N 1
ATOM 1406 C CA . ALA A 1 181 ? 11.281 31.156 -57.688 1 30.03 181 ALA A CA 1
ATOM 1407 C C . ALA A 1 181 ? 12.727 31.312 -58.156 1 30.03 181 ALA A C 1
ATOM 1409 O O . ALA A 1 181 ? 13.547 31.891 -57.438 1 30.03 181 ALA A O 1
ATOM 1410 N N . THR A 1 182 ? 13.266 30.266 -58.812 1 29.45 182 THR A N 1
ATOM 1411 C CA . THR A 1 182 ? 14.492 30.344 -59.594 1 29.45 182 THR A CA 1
ATOM 1412 C C . THR A 1 182 ? 14.516 31.625 -60.438 1 29.45 182 THR A C 1
ATOM 1414 O O . THR A 1 182 ? 13.68 31.812 -61.312 1 29.45 182 THR A O 1
ATOM 1417 N N . ALA A 1 183 ? 14.602 32.812 -59.781 1 28.7 183 ALA A N 1
ATOM 1418 C CA . ALA A 1 183 ? 14.844 34 -60.625 1 28.7 183 ALA A CA 1
ATOM 1419 C C . ALA A 1 183 ? 16.047 33.781 -61.531 1 28.7 183 ALA A C 1
ATOM 1421 O O . ALA A 1 183 ? 17.156 33.531 -61.062 1 28.7 183 ALA A O 1
ATOM 1422 N N . HIS A 1 184 ? 15.773 33.125 -62.625 1 33.12 184 HIS A N 1
ATOM 1423 C CA . HIS A 1 184 ? 16.703 33.25 -63.75 1 33.12 184 HIS A CA 1
ATOM 1424 C C . HIS A 1 184 ? 17.094 34.688 -64 1 33.12 184 HIS A C 1
ATOM 1426 O O . HIS A 1 184 ? 16.281 35.469 -64.5 1 33.12 184 HIS A O 1
ATOM 1432 N N . THR A 1 185 ? 17.5 35.469 -62.938 1 26.67 185 THR A N 1
ATOM 1433 C CA . THR A 1 185 ? 17.969 36.75 -63.406 1 26.67 185 THR A CA 1
ATOM 1434 C C . THR A 1 185 ? 18.922 36.594 -64.562 1 26.67 185 THR A C 1
ATOM 1436 O O . THR A 1 185 ? 19.875 35.812 -64.5 1 26.67 185 THR A O 1
ATOM 1439 N N . ALA A 1 186 ? 18.531 37.094 -65.812 1 32.09 186 ALA A N 1
ATOM 1440 C CA . ALA A 1 186 ? 19.109 37.469 -67.125 1 32.09 186 ALA A CA 1
ATOM 1441 C C . ALA A 1 186 ? 20.375 38.312 -66.875 1 32.09 186 ALA A C 1
ATOM 1443 O O . ALA A 1 186 ? 21.219 38.406 -67.812 1 32.09 186 ALA A O 1
ATOM 1444 N N . SER A 1 187 ? 20.672 39 -65.75 1 26.66 187 SER A N 1
ATOM 1445 C CA . SER A 1 187 ? 21.703 39.906 -66.125 1 26.66 187 SER A CA 1
ATOM 1446 C C . SER A 1 187 ? 23 39.188 -66.5 1 26.66 187 SER A C 1
ATOM 1448 O O . SER A 1 187 ? 23.344 38.188 -65.812 1 26.66 187 SER A O 1
ATOM 1450 N N . MET B 1 1 ? -35.375 -10.109 -45.781 1 25.88 1 MET B N 1
ATOM 1451 C CA . MET B 1 1 ? -35.312 -9.562 -44.438 1 25.88 1 MET B CA 1
ATOM 1452 C C . MET B 1 1 ? -34.25 -10.266 -43.594 1 25.88 1 MET B C 1
ATOM 1454 O O . MET B 1 1 ? -33.875 -11.391 -43.906 1 25.88 1 MET B O 1
ATOM 1458 N N . SER B 1 2 ? -33.531 -9.43 -42.5 1 26.25 2 SER B N 1
ATOM 1459 C CA . SER B 1 2 ? -32.312 -9.195 -41.719 1 26.25 2 SER B CA 1
ATOM 1460 C C . SER B 1 2 ? -32.188 -10.188 -40.562 1 26.25 2 SER B C 1
ATOM 1462 O O . SER B 1 2 ? -32.781 -9.969 -39.5 1 26.25 2 SER B O 1
ATOM 1464 N N . ALA B 1 3 ? -32.25 -11.352 -40.594 1 26.62 3 ALA B N 1
ATOM 1465 C CA . ALA B 1 3 ? -32.219 -12.336 -39.5 1 26.62 3 ALA B CA 1
ATOM 1466 C C . ALA B 1 3 ? -30.891 -12.266 -38.75 1 26.62 3 ALA B C 1
ATOM 1468 O O . ALA B 1 3 ? -30.359 -13.289 -38.312 1 26.62 3 ALA B O 1
ATOM 1469 N N . LEU B 1 4 ? -30.031 -11.359 -39.156 1 29.45 4 LEU B N 1
ATOM 1470 C CA . LEU B 1 4 ? -28.797 -11.375 -38.375 1 29.45 4 LEU B CA 1
ATOM 1471 C C . LEU B 1 4 ? -29.062 -11.281 -36.875 1 29.45 4 LEU B C 1
ATOM 1473 O O . LEU B 1 4 ? -29.328 -10.195 -36.375 1 29.45 4 LEU B O 1
ATOM 1477 N N . GLN B 1 5 ? -29.969 -11.969 -36.344 1 28 5 GLN B N 1
ATOM 1478 C CA . GLN B 1 5 ? -30.312 -11.969 -34.906 1 28 5 GLN B CA 1
ATOM 1479 C C . GLN B 1 5 ? -29.047 -11.977 -34.062 1 28 5 GLN B C 1
ATOM 1481 O O . GLN B 1 5 ? -28.062 -12.633 -34.375 1 28 5 GLN B O 1
ATOM 1486 N N . SER B 1 6 ? -28.906 -10.891 -33.219 1 28.14 6 SER B N 1
ATOM 1487 C CA . SER B 1 6 ? -27.969 -10.383 -32.219 1 28.14 6 SER B CA 1
ATOM 1488 C C . SER B 1 6 ? -27.531 -11.477 -31.25 1 28.14 6 SER B C 1
ATOM 1490 O O . SER B 1 6 ? -28.375 -12.047 -30.547 1 28.14 6 SER B O 1
ATOM 1492 N N . SER B 1 7 ? -26.906 -12.477 -31.609 1 29.19 7 SER B N 1
ATOM 1493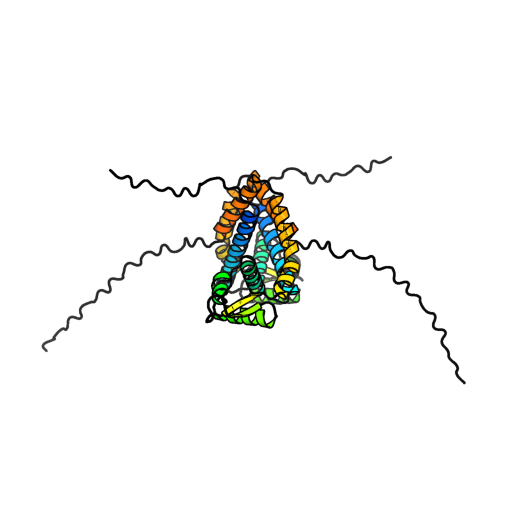 C CA . SER B 1 7 ? -26.406 -13.469 -30.656 1 29.19 7 SER B CA 1
ATOM 1494 C C . SER B 1 7 ? -25.859 -12.805 -29.406 1 29.19 7 SER B C 1
ATOM 1496 O O . SER B 1 7 ? -24.844 -12.102 -29.469 1 29.19 7 SER B O 1
ATOM 1498 N N . GLY B 1 8 ? -26.75 -12.07 -28.625 1 27.09 8 GLY B N 1
ATOM 1499 C CA . GLY B 1 8 ? -26.5 -11.367 -27.375 1 27.09 8 GLY B CA 1
ATOM 1500 C C . GLY B 1 8 ? -25.609 -12.148 -26.438 1 27.09 8 GLY B C 1
ATOM 1501 O O . GLY B 1 8 ? -26.031 -13.148 -25.844 1 27.09 8 GLY B O 1
ATOM 1502 N N . TYR B 1 9 ? -24.562 -12.625 -26.828 1 30.52 9 TYR B N 1
ATOM 1503 C CA . TYR B 1 9 ? -23.766 -13.164 -25.734 1 30.52 9 TYR B CA 1
ATOM 1504 C C . TYR B 1 9 ? -23.984 -12.359 -24.453 1 30.52 9 TYR B C 1
ATOM 1506 O O . TYR B 1 9 ? -23.531 -11.219 -24.344 1 30.52 9 TYR B O 1
ATOM 1514 N N . TRP B 1 10 ? -25.281 -12.25 -23.969 1 29.44 10 TRP B N 1
ATOM 1515 C CA . TRP B 1 10 ? -25.688 -11.68 -22.688 1 29.44 10 TRP B CA 1
ATOM 1516 C C . TRP B 1 10 ? -24.703 -12.023 -21.594 1 29.44 10 TRP B C 1
ATOM 1518 O O . TRP B 1 10 ? -24.547 -13.195 -21.234 1 29.44 10 TRP B O 1
ATOM 1528 N N . TYR B 1 11 ? -23.484 -11.711 -21.672 1 36.88 11 TYR B N 1
ATOM 1529 C CA . TYR B 1 11 ? -22.844 -11.703 -20.359 1 36.88 11 TYR B CA 1
ATOM 1530 C C . TYR B 1 11 ? -23.859 -11.352 -19.266 1 36.88 11 TYR B C 1
ATOM 1532 O O . TYR B 1 11 ? -24.547 -10.328 -19.359 1 36.88 11 TYR B O 1
ATOM 1540 N N . PRO B 1 12 ? -24.766 -12.266 -18.781 1 35 12 PRO B N 1
ATOM 1541 C CA . PRO B 1 12 ? -25.828 -11.773 -17.906 1 35 12 PRO B CA 1
ATOM 1542 C C . PRO B 1 12 ? -25.391 -10.57 -17.062 1 35 12 PRO B C 1
ATOM 1544 O O . PRO B 1 12 ? -24.219 -10.453 -16.703 1 35 12 PRO B O 1
ATOM 1547 N N . GLN B 1 13 ? -25.625 -9.398 -17.359 1 37.12 13 GLN B N 1
ATOM 1548 C CA . GLN B 1 13 ? -25.656 -8.195 -16.531 1 37.12 13 GLN B CA 1
ATOM 1549 C C . GLN B 1 13 ? -25.938 -8.547 -15.078 1 37.12 13 GLN B C 1
ATOM 1551 O O . GLN B 1 13 ? -26.406 -7.703 -14.305 1 37.12 13 GLN B O 1
ATOM 1556 N N . GLY B 1 14 ? -26.422 -9.75 -14.703 1 39.62 14 GLY B N 1
ATOM 1557 C CA . GLY B 1 14 ? -26.906 -10.359 -13.469 1 39.62 14 GLY B CA 1
ATOM 1558 C C . GLY B 1 14 ? -26.031 -10.047 -12.273 1 39.62 14 GLY B C 1
ATOM 1559 O O . GLY B 1 14 ? -24.891 -9.625 -12.422 1 39.62 14 GLY B O 1
ATOM 1560 N N . SER B 1 15 ? -26.562 -9.492 -11.078 1 48.03 15 SER B N 1
ATOM 1561 C CA . SER B 1 15 ? -26.062 -9.094 -9.758 1 48.03 15 SER B CA 1
ATOM 1562 C C . SER B 1 15 ? -24.906 -9.984 -9.312 1 48.03 15 SER B C 1
ATOM 1564 O O . SER B 1 15 ? -25.109 -10.961 -8.586 1 48.03 15 SER B O 1
ATOM 1566 N N . GLU B 1 16 ? -24.219 -10.562 -10.07 1 58.41 16 GLU B N 1
ATOM 1567 C CA . GLU B 1 16 ? -23.234 -11.562 -9.68 1 58.41 16 GLU B CA 1
ATOM 1568 C C . GLU B 1 16 ? -22.547 -11.188 -8.375 1 58.41 16 GLU B C 1
ATOM 1570 O O . GLU B 1 16 ? -22.047 -10.07 -8.234 1 58.41 16 GLU B O 1
ATOM 1575 N N . GLU B 1 17 ? -23.109 -11.789 -7.34 1 81.94 17 GLU B N 1
ATOM 1576 C CA . GLU B 1 17 ? -22.688 -11.672 -5.945 1 81.94 17 GLU B CA 1
ATOM 1577 C C . GLU B 1 17 ? -21.172 -11.68 -5.832 1 81.94 17 GLU B C 1
ATOM 1579 O O . GLU B 1 17 ? -20.5 -12.508 -6.453 1 81.94 17 GLU B O 1
ATOM 1584 N N . THR B 1 18 ? -20.688 -10.516 -5.469 1 90.69 18 THR B N 1
ATOM 1585 C CA . THR B 1 18 ? -19.25 -10.453 -5.184 1 90.69 18 THR B CA 1
ATOM 1586 C C . THR B 1 18 ? -18.844 -11.578 -4.238 1 90.69 18 THR B C 1
ATOM 1588 O O . THR B 1 18 ? -19.234 -11.594 -3.072 1 90.69 18 THR B O 1
ATOM 1591 N N . THR B 1 19 ? -18.203 -12.641 -4.785 1 93.81 19 THR B N 1
ATOM 1592 C CA . THR B 1 19 ? -17.672 -13.719 -3.953 1 93.81 19 THR B CA 1
ATOM 1593 C C . THR B 1 19 ? -16.547 -13.211 -3.057 1 93.81 19 THR B C 1
ATOM 1595 O O . THR B 1 19 ? -16 -12.125 -3.289 1 93.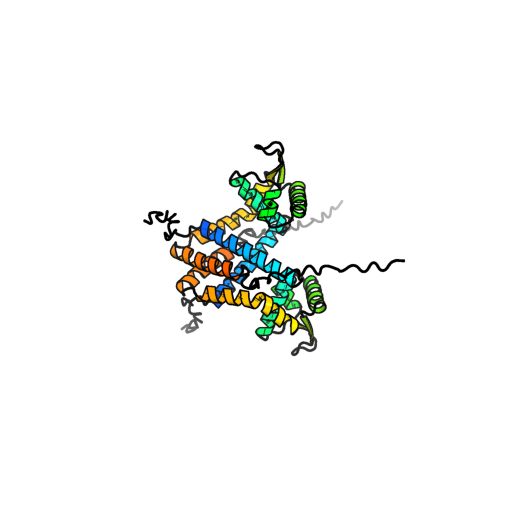81 19 THR B O 1
ATOM 1598 N N . PRO B 1 20 ? -16.266 -13.945 -2.035 1 94.5 20 PRO B N 1
ATOM 1599 C CA . PRO B 1 20 ? -15.125 -13.57 -1.196 1 94.5 20 PRO B CA 1
ATOM 1600 C C . PRO B 1 20 ? -13.836 -13.414 -1.993 1 94.5 20 PRO B C 1
ATOM 1602 O O . PRO B 1 20 ? -13.094 -12.445 -1.796 1 94.5 20 PRO B O 1
ATOM 1605 N N . ILE B 1 21 ? -13.609 -14.273 -2.912 1 90.88 21 ILE B N 1
ATOM 1606 C CA . ILE B 1 21 ? -12.391 -14.234 -3.711 1 90.88 21 ILE B CA 1
ATOM 1607 C C . ILE B 1 21 ? -12.398 -13.008 -4.617 1 90.88 21 ILE B C 1
ATOM 1609 O O . ILE B 1 21 ? -11.359 -12.367 -4.816 1 90.88 21 ILE B O 1
ATOM 1613 N N . ASP B 1 22 ? -13.555 -12.688 -5.156 1 92.38 22 ASP B N 1
ATOM 1614 C CA . ASP B 1 22 ? -13.68 -11.484 -5.977 1 92.38 22 ASP B CA 1
ATOM 1615 C C . ASP B 1 22 ? -13.289 -10.234 -5.188 1 92.38 22 ASP B C 1
ATOM 1617 O O . ASP B 1 22 ? -12.609 -9.352 -5.707 1 92.38 22 ASP B O 1
ATOM 1621 N N . LEU B 1 23 ? -13.719 -10.172 -3.979 1 96.38 23 LEU B N 1
ATOM 1622 C CA . LEU B 1 23 ? -13.461 -9 -3.143 1 96.38 23 LEU B CA 1
ATOM 1623 C C . LEU B 1 23 ? -11.984 -8.883 -2.797 1 96.38 23 LEU B C 1
ATOM 1625 O O . LEU B 1 23 ? -11.414 -7.793 -2.838 1 96.38 23 LEU B O 1
ATOM 1629 N N . LEU B 1 24 ? -11.328 -10.016 -2.537 1 93.94 24 LEU B N 1
ATOM 1630 C CA . LEU B 1 24 ? -9.898 -10.008 -2.254 1 93.94 24 LEU B CA 1
ATOM 1631 C C . LEU B 1 24 ? -9.102 -9.641 -3.498 1 93.94 24 LEU B C 1
ATOM 1633 O O . LEU B 1 24 ? -8.07 -8.969 -3.404 1 93.94 24 LEU B O 1
ATOM 1637 N N . ASN B 1 25 ? -9.594 -10.062 -4.656 1 90.94 25 ASN B N 1
ATOM 1638 C CA . ASN B 1 25 ? -8.953 -9.664 -5.91 1 90.94 25 ASN B CA 1
ATOM 1639 C C . ASN B 1 25 ? -9.086 -8.164 -6.16 1 90.94 25 ASN B C 1
ATOM 1641 O O . ASN B 1 25 ? -8.156 -7.531 -6.656 1 90.94 25 ASN B O 1
ATOM 1645 N N . LEU B 1 26 ? -10.211 -7.648 -5.82 1 94.19 26 LEU B N 1
ATOM 1646 C CA . LEU B 1 26 ? -10.422 -6.211 -5.949 1 94.19 26 LEU B CA 1
ATOM 1647 C C . LEU B 1 26 ? -9.5 -5.441 -5.008 1 94.19 26 LEU B C 1
ATOM 1649 O O . LEU B 1 26 ? -8.961 -4.395 -5.379 1 94.19 26 LEU B O 1
ATOM 1653 N N . LEU B 1 27 ? -9.305 -5.93 -3.812 1 95.94 27 LEU B N 1
ATOM 1654 C CA . LEU B 1 27 ? -8.391 -5.312 -2.863 1 95.94 27 LEU B CA 1
ATOM 1655 C C . LEU B 1 27 ? -6.961 -5.32 -3.404 1 95.94 27 LEU B C 1
ATOM 1657 O O . LEU B 1 27 ? -6.246 -4.32 -3.289 1 95.94 27 LEU B O 1
ATOM 1661 N N . ARG B 1 28 ? -6.578 -6.391 -4.016 1 88.38 28 ARG B N 1
ATOM 1662 C CA . ARG B 1 28 ? -5.262 -6.488 -4.637 1 88.38 28 ARG B CA 1
ATOM 1663 C C . ARG B 1 28 ? -5.109 -5.465 -5.758 1 88.38 28 ARG B C 1
ATOM 1665 O O . ARG B 1 28 ? -4.062 -4.832 -5.891 1 88.38 28 ARG B O 1
ATOM 1672 N N . ARG B 1 29 ? -6.109 -5.367 -6.543 1 90.38 29 ARG B N 1
ATOM 1673 C CA . ARG B 1 29 ? -6.086 -4.391 -7.629 1 90.38 29 ARG B CA 1
ATOM 1674 C C . ARG B 1 29 ? -5.938 -2.973 -7.086 1 90.38 29 ARG B C 1
ATOM 1676 O O . ARG B 1 29 ? -5.18 -2.17 -7.629 1 90.38 29 ARG B O 1
ATOM 1683 N N . TYR B 1 30 ? -6.695 -2.709 -6.062 1 95 30 TYR B N 1
ATOM 1684 C CA . TYR B 1 30 ? -6.574 -1.396 -5.438 1 95 30 TYR B CA 1
ATOM 1685 C C . TYR B 1 30 ? -5.148 -1.147 -4.957 1 95 30 TYR B C 1
ATOM 1687 O O . TYR B 1 30 ? -4.586 -0.078 -5.199 1 95 30 TYR B O 1
ATOM 1695 N N . ARG B 1 31 ? -4.594 -2.08 -4.238 1 90.81 31 ARG B N 1
ATOM 1696 C CA . ARG B 1 31 ? -3.246 -1.936 -3.699 1 90.81 31 ARG B CA 1
ATOM 1697 C C . ARG B 1 31 ? -2.234 -1.69 -4.812 1 90.81 31 ARG B C 1
ATOM 1699 O O . ARG B 1 31 ? -1.334 -0.861 -4.672 1 90.81 31 ARG B O 1
ATOM 1706 N N . SER B 1 32 ? -2.406 -2.408 -5.891 1 86.69 32 SER B N 1
ATOM 1707 C CA . SER B 1 32 ? -1.521 -2.244 -7.039 1 86.69 32 SER B CA 1
ATOM 1708 C C . SER B 1 32 ? -1.67 -0.857 -7.656 1 86.69 32 SER B C 1
ATOM 1710 O O . SER B 1 32 ? -0.674 -0.185 -7.934 1 86.69 32 SER B O 1
ATOM 1712 N N . ALA B 1 33 ? -2.881 -0.457 -7.879 1 89.56 33 ALA B N 1
ATOM 1713 C CA . ALA B 1 33 ? -3.152 0.858 -8.453 1 89.56 33 ALA B CA 1
ATOM 1714 C C . ALA B 1 33 ? -2.607 1.97 -7.562 1 89.56 33 ALA B C 1
ATOM 1716 O O . ALA B 1 33 ? -2.016 2.934 -8.055 1 89.56 33 ALA B O 1
ATOM 1717 N N . GLU B 1 34 ? -2.852 1.844 -6.285 1 89.75 34 GLU B N 1
ATOM 1718 C CA . GLU B 1 34 ? -2.385 2.826 -5.312 1 89.75 34 GLU B CA 1
ATOM 1719 C C . GLU B 1 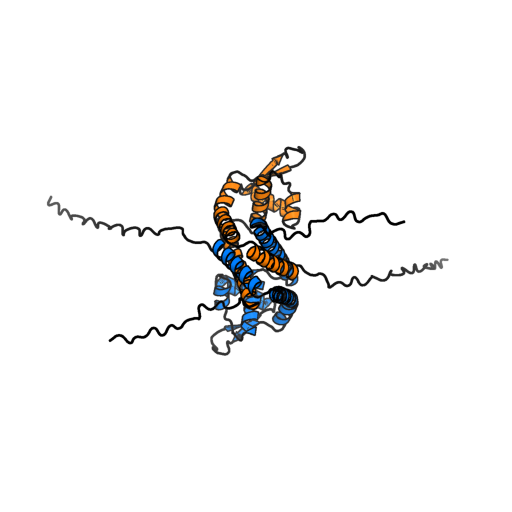34 ? -0.86 2.896 -5.289 1 89.75 34 GLU B C 1
ATOM 1721 O O . GLU B 1 34 ? -0.285 3.986 -5.223 1 89.75 34 GLU B O 1
ATOM 1726 N N . ARG B 1 35 ? -0.21 1.807 -5.316 1 83.62 35 ARG B N 1
ATOM 1727 C CA . ARG B 1 35 ? 1.247 1.75 -5.359 1 83.62 35 ARG B CA 1
ATOM 1728 C C . ARG B 1 35 ? 1.785 2.455 -6.602 1 83.62 35 ARG B C 1
ATOM 1730 O O . ARG B 1 35 ? 2.744 3.223 -6.516 1 83.62 35 ARG B O 1
ATOM 1737 N N . LYS B 1 36 ? 1.239 2.105 -7.715 1 83.88 36 LYS B N 1
ATOM 1738 C CA . LYS B 1 36 ? 1.666 2.719 -8.969 1 83.88 36 LYS B CA 1
ATOM 1739 C C . LYS B 1 36 ? 1.492 4.234 -8.93 1 83.88 36 LYS B C 1
ATOM 1741 O O . LYS B 1 36 ? 2.371 4.977 -9.375 1 83.88 36 LYS B O 1
ATOM 1746 N N . MET B 1 37 ? 0.373 4.633 -8.461 1 84.56 37 MET B N 1
ATOM 1747 C CA . MET B 1 37 ? 0.091 6.059 -8.328 1 84.56 37 MET B CA 1
ATOM 1748 C C . MET B 1 37 ? 1.096 6.73 -7.398 1 84.56 37 MET B C 1
ATOM 1750 O O . MET B 1 37 ? 1.619 7.801 -7.715 1 84.56 37 MET B O 1
ATOM 1754 N N . ARG B 1 38 ? 1.38 6.133 -6.285 1 82.25 38 ARG B N 1
ATOM 1755 C CA . ARG B 1 38 ? 2.336 6.68 -5.332 1 82.25 38 ARG B CA 1
ATOM 1756 C C . ARG B 1 38 ? 3.738 6.73 -5.926 1 82.25 38 ARG B C 1
ATOM 1758 O O . ARG B 1 38 ? 4.477 7.691 -5.707 1 82.25 38 ARG B O 1
ATOM 1765 N N . ALA B 1 39 ? 4.074 5.742 -6.645 1 80.88 39 ALA B N 1
ATOM 1766 C CA . ALA B 1 39 ? 5.367 5.719 -7.32 1 80.88 39 ALA B CA 1
ATOM 1767 C C . ALA B 1 39 ? 5.473 6.852 -8.336 1 80.88 39 ALA B C 1
ATOM 1769 O O . ALA B 1 39 ? 6.5 7.535 -8.414 1 80.88 39 ALA B O 1
ATOM 1770 N N . ALA B 1 40 ? 4.449 6.973 -9.078 1 80.62 40 ALA B N 1
ATOM 1771 C CA . ALA B 1 40 ? 4.426 8.047 -10.07 1 80.62 40 ALA B CA 1
ATOM 1772 C C . ALA B 1 40 ? 4.551 9.414 -9.398 1 80.62 40 ALA B C 1
ATOM 1774 O O . ALA B 1 40 ? 5.246 10.297 -9.898 1 80.62 40 ALA B O 1
ATOM 1775 N N . THR B 1 41 ? 3.889 9.578 -8.289 1 78.62 41 THR B N 1
ATOM 1776 C CA . THR B 1 41 ? 3.938 10.828 -7.535 1 78.62 41 THR B CA 1
ATOM 1777 C C . THR B 1 41 ? 5.344 11.086 -7.008 1 78.62 41 THR B C 1
ATOM 1779 O O . THR B 1 41 ? 5.863 12.203 -7.125 1 78.62 41 THR B O 1
ATOM 1782 N N . ARG B 1 42 ? 5.938 10.086 -6.496 1 78.75 42 ARG B N 1
ATOM 1783 C CA . ARG B 1 42 ? 7.305 10.188 -5.992 1 78.75 42 ARG B CA 1
ATOM 1784 C C . ARG B 1 42 ? 8.273 10.562 -7.105 1 78.75 42 ARG B C 1
ATOM 1786 O O . ARG B 1 42 ? 9.125 11.43 -6.926 1 78.75 42 ARG B O 1
ATOM 1793 N N . ASP B 1 43 ? 8.117 9.883 -8.188 1 79 43 ASP B N 1
ATOM 1794 C CA . ASP B 1 43 ? 8.977 10.141 -9.336 1 79 43 ASP B CA 1
ATOM 1795 C C . ASP B 1 43 ? 8.836 11.586 -9.82 1 79 43 ASP B C 1
ATOM 1797 O O . ASP B 1 43 ? 9.828 12.25 -10.117 1 79 43 ASP B O 1
ATOM 1801 N N . SER B 1 44 ? 7.629 12 -9.898 1 77.94 44 SER B N 1
ATOM 1802 C CA . SER B 1 44 ? 7.371 13.352 -10.367 1 77.94 44 SER B CA 1
ATOM 1803 C C . SER B 1 44 ? 7.957 14.391 -9.406 1 77.94 44 SER B C 1
ATOM 1805 O O . SER B 1 44 ? 8.375 15.469 -9.836 1 77.94 44 SER B O 1
ATOM 1807 N N . MET B 1 45 ? 8.039 14.031 -8.109 1 76.56 45 MET B N 1
ATOM 1808 C CA . MET B 1 45 ? 8.508 14.984 -7.102 1 76.56 45 MET B CA 1
ATOM 1809 C C . MET B 1 45 ? 9.984 14.766 -6.801 1 76.56 45 MET B C 1
ATOM 1811 O O . MET B 1 45 ? 10.594 15.547 -6.062 1 76.56 45 MET B O 1
ATOM 1815 N N . GLY B 1 46 ? 10.469 13.727 -7.297 1 76.88 46 GLY B N 1
ATOM 1816 C CA . GLY B 1 46 ? 11.883 13.43 -7.098 1 76.88 46 GLY B CA 1
ATOM 1817 C C . GLY B 1 46 ? 12.203 13.008 -5.676 1 76.88 46 GLY B C 1
ATOM 1818 O O . GLY B 1 46 ? 13.273 13.336 -5.148 1 76.88 46 GLY B O 1
ATOM 1819 N N . MET B 1 47 ? 11.227 12.375 -5.02 1 80.44 47 MET B N 1
ATOM 1820 C CA . MET B 1 47 ? 11.477 11.992 -3.631 1 80.44 47 MET B CA 1
ATOM 1821 C C . MET B 1 47 ? 11.062 10.547 -3.377 1 80.44 47 MET B C 1
ATOM 1823 O O . MET B 1 47 ? 10.289 9.977 -4.141 1 80.44 47 MET B O 1
ATOM 1827 N N . GLY B 1 48 ? 11.594 9.961 -2.314 1 81.94 48 GLY B N 1
ATOM 1828 C CA . GLY B 1 48 ? 11.289 8.586 -1.939 1 81.94 48 GLY B CA 1
ATOM 1829 C C . GLY B 1 48 ? 9.977 8.453 -1.186 1 81.94 48 GLY B C 1
ATOM 1830 O O . GLY B 1 48 ? 9.336 9.461 -0.868 1 81.94 48 GLY B O 1
ATOM 1831 N N . GLU B 1 49 ? 9.648 7.234 -0.879 1 82.06 49 GLU B N 1
ATOM 1832 C CA . GLU B 1 49 ? 8.391 6.926 -0.205 1 82.06 49 GLU B CA 1
ATOM 1833 C C . GLU B 1 49 ? 8.367 7.516 1.202 1 82.06 49 GLU B C 1
ATOM 1835 O O . GLU B 1 49 ? 7.367 8.125 1.606 1 82.06 49 GLU B O 1
ATOM 1840 N N . THR B 1 50 ? 9.398 7.348 1.859 1 84.25 50 THR B N 1
ATOM 1841 C CA . THR B 1 50 ? 9.453 7.836 3.232 1 84.25 50 THR B CA 1
ATOM 1842 C C . THR B 1 50 ? 9.375 9.359 3.27 1 84.25 50 THR B C 1
ATOM 1844 O O . THR B 1 50 ? 8.719 9.93 4.145 1 84.25 50 THR B O 1
ATOM 1847 N N . ASP B 1 51 ? 10.023 9.961 2.279 1 87.94 51 ASP B N 1
ATOM 1848 C CA . ASP B 1 51 ? 9.992 11.422 2.191 1 87.94 51 ASP B CA 1
ATOM 1849 C C . ASP B 1 51 ? 8.57 11.922 1.93 1 87.94 51 ASP B C 1
ATOM 1851 O O . ASP B 1 51 ? 8.125 12.891 2.543 1 87.94 51 ASP B O 1
ATOM 1855 N N . LEU B 1 52 ? 7.965 11.25 1.096 1 85.31 52 LEU B N 1
ATOM 1856 C CA . LEU B 1 52 ? 6.598 11.641 0.767 1 85.31 52 LEU B CA 1
ATOM 1857 C C . LEU B 1 52 ? 5.676 11.453 1.967 1 85.31 52 LEU B C 1
ATOM 1859 O O . LEU B 1 52 ? 4.82 12.305 2.232 1 85.31 52 LEU B O 1
ATOM 1863 N N . LEU B 1 53 ? 5.824 10.398 2.672 1 86.12 53 LEU B N 1
ATOM 1864 C CA . LEU B 1 53 ? 5.031 10.156 3.873 1 86.12 53 LEU B CA 1
ATOM 1865 C C . LEU B 1 53 ? 5.285 11.234 4.918 1 86.12 53 LEU B C 1
ATOM 1867 O O . LEU B 1 53 ? 4.348 11.719 5.559 1 86.12 53 LEU B O 1
ATOM 1871 N N . ALA B 1 54 ? 6.523 11.586 5.078 1 91.25 54 ALA B N 1
ATOM 1872 C CA . ALA B 1 54 ? 6.906 12.641 6.02 1 91.25 54 ALA B CA 1
ATOM 1873 C C . ALA B 1 54 ? 6.273 13.977 5.633 1 91.25 54 ALA B C 1
ATOM 1875 O O . ALA B 1 54 ? 5.773 14.703 6.492 1 91.25 54 ALA B O 1
ATOM 1876 N N . LEU B 1 55 ? 6.32 14.195 4.395 1 89.56 55 LEU B N 1
ATOM 1877 C CA . LEU B 1 55 ? 5.777 15.445 3.891 1 89.56 55 LEU B CA 1
ATOM 1878 C C . LEU B 1 55 ? 4.27 15.523 4.117 1 89.56 55 LEU B C 1
ATOM 1880 O O . LEU B 1 55 ? 3.748 16.562 4.527 1 89.56 55 LEU B O 1
ATOM 1884 N N . ARG B 1 56 ? 3.602 14.477 3.836 1 85.56 56 ARG B N 1
ATOM 1885 C CA . ARG B 1 56 ? 2.16 14.422 4.066 1 85.56 56 ARG B CA 1
ATOM 1886 C C . ARG B 1 56 ? 1.836 14.617 5.543 1 85.56 56 ARG B C 1
ATOM 1888 O O . ARG B 1 56 ? 0.875 15.312 5.887 1 85.56 56 ARG B O 1
ATOM 1895 N N . PHE B 1 57 ? 2.611 14.039 6.363 1 89.94 57 PHE B N 1
ATOM 1896 C CA . PHE B 1 57 ? 2.455 14.188 7.809 1 89.94 57 PHE B CA 1
ATOM 1897 C C . PHE B 1 57 ? 2.65 15.641 8.227 1 89.94 57 PHE B C 1
ATOM 1899 O O . PHE B 1 57 ? 1.852 16.188 8.992 1 89.94 57 PHE B O 1
ATOM 1906 N N . LEU B 1 58 ? 3.662 16.219 7.695 1 93.12 58 LEU B N 1
ATOM 1907 C CA . LEU B 1 58 ? 3.984 17.609 7.984 1 93.12 58 LEU B CA 1
ATOM 1908 C C . LEU B 1 58 ? 2.844 18.531 7.559 1 93.12 58 LEU B C 1
ATOM 1910 O O . LEU B 1 58 ? 2.416 19.391 8.328 1 93.12 58 LEU B O 1
ATOM 1914 N N . LEU B 1 59 ? 2.336 18.281 6.418 1 89 59 LEU B N 1
ATOM 1915 C CA . LEU B 1 59 ? 1.294 19.141 5.863 1 89 59 LEU B CA 1
ATOM 1916 C C . LEU B 1 59 ? -0.015 18.969 6.629 1 89 59 LEU B C 1
ATOM 1918 O O . LEU B 1 59 ? -0.703 19.953 6.918 1 89 59 LEU B O 1
ATOM 1922 N N . LYS B 1 60 ? -0.345 17.797 6.973 1 85.62 60 LYS B N 1
ATOM 1923 C CA . LYS B 1 60 ? -1.542 17.531 7.766 1 85.62 60 LYS B CA 1
ATOM 1924 C C . LYS B 1 60 ? -1.468 18.219 9.125 1 85.62 60 LYS B C 1
ATOM 1926 O O . LYS B 1 60 ? -2.441 18.828 9.562 1 85.62 60 LYS B O 1
ATOM 1931 N N . ALA B 1 61 ? -0.382 18.078 9.742 1 90.12 61 ALA B N 1
ATOM 1932 C CA . ALA B 1 61 ? -0.186 18.719 11.039 1 90.12 61 ALA B CA 1
ATOM 1933 C C . ALA B 1 61 ? -0.313 20.234 10.93 1 90.12 61 ALA B C 1
ATOM 1935 O O . ALA B 1 61 ? -0.989 20.875 11.742 1 90.12 61 ALA B O 1
ATOM 1936 N N . HIS B 1 62 ? 0.285 20.75 9.914 1 89 62 HIS B N 1
ATOM 1937 C CA . HIS B 1 62 ? 0.252 22.188 9.695 1 89 62 HIS B CA 1
ATOM 1938 C C . HIS B 1 62 ? -1.175 22.688 9.469 1 89 62 HIS B C 1
ATOM 1940 O O . HIS B 1 62 ? -1.577 23.703 10.031 1 89 62 HIS B O 1
ATOM 1946 N N . GLN B 1 63 ? -1.914 22 8.703 1 84.69 63 GLN B N 1
ATOM 1947 C CA . GLN B 1 63 ? -3.293 22.359 8.391 1 84.69 63 GLN B CA 1
ATOM 1948 C C . GLN B 1 63 ? -4.168 22.312 9.641 1 84.69 63 GLN B C 1
ATOM 1950 O O . GLN B 1 63 ? -5.137 23.062 9.758 1 84.69 63 GLN B O 1
ATOM 1955 N N . SER B 1 64 ? -3.77 21.5 10.602 1 88.81 64 SER B N 1
ATOM 1956 C CA . SER B 1 64 ? -4.535 21.359 11.836 1 88.81 64 SER B CA 1
ATOM 1957 C C . SER B 1 64 ? -3.996 22.281 12.922 1 88.81 64 SER B C 1
ATOM 1959 O O . SER B 1 64 ? -4.449 22.234 14.07 1 88.81 64 SER B O 1
ATOM 1961 N N . GLY B 1 65 ? -2.967 22.984 12.594 1 89.19 65 GLY B N 1
ATOM 1962 C CA . GLY B 1 65 ? -2.408 23.953 13.531 1 89.19 65 GLY B CA 1
ATOM 1963 C C . GLY B 1 65 ? -1.38 23.344 14.469 1 89.19 65 GLY B C 1
ATOM 1964 O O . GLY B 1 65 ? -0.943 24 15.414 1 89.19 65 GLY B O 1
ATOM 1965 N N . ARG B 1 66 ? -1.063 22.156 14.219 1 91.75 66 ARG B N 1
ATOM 1966 C CA . ARG B 1 66 ? -0.06 21.5 15.047 1 91.75 66 ARG B CA 1
ATOM 1967 C C . ARG B 1 66 ? 1.349 21.812 14.555 1 91.75 66 ARG B C 1
ATOM 1969 O O . ARG B 1 66 ? 1.596 21.828 13.344 1 91.75 66 ARG B O 1
ATOM 1976 N N . ILE B 1 67 ? 2.236 22.031 15.469 1 92.62 67 ILE B N 1
ATOM 1977 C CA . ILE B 1 67 ? 3.639 22.281 15.164 1 92.62 67 ILE B CA 1
ATOM 1978 C C . ILE B 1 67 ? 4.473 21.047 15.508 1 92.62 67 ILE B C 1
ATOM 1980 O O . ILE B 1 67 ? 4.461 20.594 16.641 1 92.62 67 ILE B O 1
ATOM 1984 N N . LEU B 1 68 ? 5.195 20.562 14.469 1 94.81 68 LEU B N 1
ATOM 1985 C CA . LEU B 1 68 ? 5.906 19.297 14.641 1 94.81 68 LEU B CA 1
ATOM 1986 C C . LEU B 1 68 ? 7.371 19.531 14.984 1 94.81 68 LEU B C 1
ATOM 1988 O O . LEU B 1 68 ? 7.965 20.516 14.531 1 94.81 68 LEU B O 1
ATOM 1992 N N . ARG B 1 69 ? 7.883 18.656 15.82 1 94.69 69 ARG B N 1
ATOM 1993 C CA . ARG B 1 69 ? 9.312 18.516 16.078 1 94.69 69 ARG B CA 1
ATOM 1994 C C . ARG B 1 69 ? 9.867 17.266 15.398 1 94.69 69 ARG B C 1
ATOM 1996 O O . ARG B 1 69 ? 9.109 16.422 14.922 1 94.69 69 ARG B O 1
ATOM 2003 N N . GLN B 1 70 ? 11.234 17.188 15.375 1 93 70 GLN B N 1
ATOM 2004 C CA . GLN B 1 70 ? 11.867 16.062 14.711 1 93 70 GLN B CA 1
ATOM 2005 C C . GLN B 1 70 ? 11.398 14.734 15.328 1 93 70 GLN B C 1
ATOM 2007 O O . GLN B 1 70 ? 11.164 13.766 14.609 1 93 70 GLN B O 1
ATOM 2012 N N . LYS B 1 71 ? 11.195 14.703 16.594 1 91.5 71 LYS B N 1
ATOM 2013 C CA . LYS B 1 71 ? 10.828 13.477 17.297 1 91.5 71 LYS B CA 1
ATOM 2014 C C . LYS B 1 71 ? 9.445 12.992 16.859 1 91.5 71 LYS B C 1
ATOM 2016 O O . LYS B 1 71 ? 9.164 11.789 16.891 1 91.5 71 LYS B O 1
ATOM 2021 N N . ASP B 1 72 ? 8.594 13.875 16.5 1 94.62 72 ASP B N 1
ATOM 2022 C CA . ASP B 1 72 ? 7.246 13.531 16.062 1 94.62 72 ASP B CA 1
ATOM 2023 C C . ASP B 1 72 ? 7.273 12.688 14.789 1 94.62 72 ASP B C 1
ATOM 2025 O O . ASP B 1 72 ? 6.43 11.812 14.602 1 94.62 72 ASP B O 1
ATOM 2029 N N . PHE B 1 73 ? 8.242 12.875 13.938 1 95.19 73 PHE B N 1
ATOM 2030 C CA . PHE B 1 73 ? 8.375 12.133 12.688 1 95.19 73 PHE B CA 1
ATOM 2031 C C . PHE B 1 73 ? 8.812 10.695 12.953 1 95.19 73 PHE B C 1
ATOM 2033 O O . PHE B 1 73 ? 8.352 9.773 12.289 1 95.19 73 PHE B O 1
ATOM 2040 N N . ALA B 1 74 ? 9.656 10.57 13.93 1 92.06 74 ALA B N 1
ATOM 2041 C CA . ALA B 1 74 ? 10.148 9.234 14.258 1 92.06 74 ALA B CA 1
ATOM 2042 C C . ALA B 1 74 ? 9.008 8.32 14.68 1 92.06 74 ALA B C 1
ATOM 2044 O O . ALA B 1 74 ? 8.898 7.191 14.195 1 92.06 74 ALA B O 1
ATOM 2045 N N . SER B 1 75 ? 8.188 8.828 15.523 1 90.19 75 SER B N 1
ATOM 2046 C CA . SER B 1 75 ? 7.043 8.07 16.016 1 90.19 75 SER B CA 1
ATOM 2047 C C . SER B 1 75 ? 6.043 7.785 14.906 1 90.19 75 SER B C 1
ATOM 2049 O O . SER B 1 75 ? 5.559 6.66 14.773 1 90.19 75 SER B O 1
ATOM 2051 N N . GLU B 1 76 ? 5.746 8.758 14.117 1 89.25 76 GLU B N 1
ATOM 2052 C CA . GLU B 1 76 ? 4.742 8.656 13.062 1 89.25 76 GLU B CA 1
ATOM 2053 C C . GLU B 1 76 ? 5.18 7.676 11.977 1 89.25 76 GLU B C 1
ATOM 2055 O O . GLU B 1 76 ? 4.375 6.879 11.492 1 89.25 76 GLU B O 1
ATOM 2060 N N . LEU B 1 77 ? 6.426 7.73 11.609 1 87.25 77 LEU B N 1
ATOM 2061 C CA . LEU B 1 77 ? 6.934 6.965 10.477 1 87.25 77 LEU B CA 1
ATOM 2062 C C . LEU B 1 77 ? 7.535 5.641 10.938 1 87.25 77 LEU B C 1
ATOM 2064 O O . LEU B 1 77 ? 7.875 4.789 10.117 1 87.25 77 LEU B O 1
ATOM 2068 N N . GLU B 1 78 ? 7.707 5.57 12.273 1 83.38 78 GLU B N 1
ATOM 2069 C CA . GLU B 1 78 ? 8.281 4.371 12.875 1 83.38 78 GLU B CA 1
ATOM 2070 C C . GLU B 1 78 ? 9.695 4.117 12.359 1 83.38 78 GLU B C 1
ATOM 2072 O O . GLU B 1 78 ? 10.016 3.014 11.914 1 83.38 78 GLU B O 1
ATOM 2077 N N . ILE B 1 79 ? 10.484 5.102 12.414 1 84.75 79 ILE B N 1
ATOM 2078 C CA . ILE B 1 79 ? 11.891 5.023 12.031 1 84.75 79 ILE B CA 1
ATOM 2079 C C . ILE B 1 79 ? 12.758 5.637 13.133 1 84.75 79 ILE B C 1
ATOM 2081 O O . ILE B 1 79 ? 12.242 6.238 14.078 1 84.75 79 ILE B O 1
ATOM 2085 N N . SER B 1 80 ? 14.094 5.406 13.039 1 89.12 80 SER B N 1
ATOM 2086 C CA . SER B 1 80 ? 15.039 5.875 14.047 1 89.12 80 SER B CA 1
ATOM 2087 C C . SER B 1 80 ? 15.195 7.391 13.992 1 89.12 80 SER B C 1
ATOM 2089 O O . SER B 1 80 ? 14.93 8.008 12.961 1 89.12 80 SER B O 1
ATOM 2091 N N . ASN B 1 81 ? 15.664 7.926 15.086 1 91.56 81 ASN B N 1
ATOM 2092 C CA . ASN B 1 81 ? 15.945 9.359 15.141 1 91.56 81 ASN B CA 1
ATOM 2093 C C . ASN B 1 81 ? 17.031 9.75 14.141 1 91.56 81 ASN B C 1
ATOM 2095 O O . ASN B 1 81 ? 16.969 10.836 13.555 1 91.56 81 ASN B O 1
ATOM 2099 N N . ALA B 1 82 ? 17.969 8.914 14.008 1 91.06 82 ALA B N 1
ATOM 2100 C CA . ALA B 1 82 ? 19.031 9.172 13.031 1 91.06 82 ALA B CA 1
ATOM 2101 C C . ALA B 1 82 ? 18.469 9.258 11.617 1 91.06 82 ALA B C 1
ATOM 2103 O O . ALA B 1 82 ? 18.828 10.141 10.844 1 91.06 82 ALA B O 1
ATOM 2104 N N . SER B 1 83 ? 17.516 8.398 11.281 1 91.69 83 SER B N 1
ATOM 2105 C CA . SER B 1 83 ? 16.891 8.375 9.961 1 91.69 83 SER B CA 1
ATOM 2106 C C . SER B 1 83 ? 16.031 9.617 9.75 1 91.69 83 SER B C 1
ATOM 2108 O O . SER B 1 83 ? 15.961 10.148 8.641 1 91.69 83 SER B O 1
ATOM 2110 N N . VAL B 1 84 ? 15.445 10.039 10.844 1 94.44 84 VAL B N 1
ATOM 2111 C CA . VAL B 1 84 ? 14.602 11.227 10.766 1 94.44 84 VAL B CA 1
ATOM 2112 C C . VAL B 1 84 ? 15.461 12.453 10.469 1 94.44 84 VAL B C 1
ATOM 2114 O O . VAL B 1 84 ? 15.086 13.305 9.656 1 94.44 84 VAL B O 1
ATOM 2117 N N . SER B 1 85 ? 16.594 12.578 11.133 1 94.94 85 SER B N 1
ATOM 2118 C CA . SER B 1 85 ? 17.469 13.711 10.898 1 94.94 85 SER B CA 1
ATOM 2119 C C . SER B 1 85 ? 17.859 13.812 9.43 1 94.94 85 SER B C 1
ATOM 2121 O O . SER B 1 85 ? 17.781 14.883 8.828 1 94.94 85 SER B O 1
ATOM 2123 N N . ALA B 1 86 ? 18.219 12.688 8.898 1 94.12 86 ALA B N 1
ATOM 2124 C CA . ALA B 1 86 ? 18.609 12.648 7.492 1 94.12 86 ALA B CA 1
ATOM 2125 C C . ALA B 1 86 ? 17.422 13.008 6.59 1 94.12 86 ALA B C 1
ATOM 2127 O O . ALA B 1 86 ? 17.594 13.703 5.59 1 94.12 86 ALA B O 1
ATOM 2128 N N . LEU B 1 87 ? 16.312 12.516 6.98 1 93.88 87 LEU B N 1
ATOM 2129 C CA . LEU B 1 87 ? 15.086 12.773 6.234 1 93.88 87 LEU B CA 1
ATOM 2130 C C . LEU B 1 87 ? 14.742 14.266 6.25 1 93.88 87 LEU B C 1
ATOM 2132 O O . LEU B 1 87 ? 14.461 14.852 5.199 1 93.88 87 LEU B O 1
ATOM 2136 N N . ILE B 1 88 ? 14.789 14.836 7.422 1 95.12 88 ILE B N 1
ATOM 2137 C CA . ILE B 1 88 ? 14.469 16.25 7.562 1 95.12 88 ILE B CA 1
ATOM 2138 C C . ILE B 1 88 ? 15.516 17.094 6.828 1 95.12 88 ILE B C 1
ATOM 2140 O O . ILE B 1 88 ? 15.18 18.078 6.188 1 95.12 88 ILE B O 1
ATOM 2144 N N . ASP B 1 89 ? 16.766 16.703 6.863 1 94.81 89 ASP B N 1
ATOM 2145 C CA . ASP B 1 89 ? 17.828 17.375 6.125 1 94.81 89 ASP B CA 1
ATOM 2146 C C . ASP B 1 89 ? 17.531 17.391 4.625 1 94.81 89 ASP B C 1
ATOM 2148 O O . ASP B 1 89 ? 17.688 18.422 3.969 1 94.81 89 ASP B O 1
ATOM 2152 N N . ARG B 1 90 ? 17.062 16.281 4.16 1 92.88 90 ARG B N 1
ATOM 2153 C CA . ARG B 1 90 ? 16.75 16.172 2.74 1 92.88 90 ARG B CA 1
ATOM 2154 C C . ARG B 1 90 ? 15.555 17.047 2.381 1 92.88 90 ARG B C 1
ATOM 2156 O O . ARG B 1 90 ? 15.586 17.766 1.377 1 92.88 90 ARG B O 1
ATOM 2163 N N . LEU B 1 91 ? 14.531 17.016 3.205 1 92.81 91 LEU B N 1
ATOM 2164 C CA . LEU B 1 91 ? 13.336 17.812 2.951 1 92.81 91 LEU B CA 1
ATOM 2165 C C . LEU B 1 91 ? 13.672 19.297 2.957 1 92.81 91 LEU B C 1
ATOM 2167 O O . LEU B 1 91 ? 13.133 20.062 2.15 1 92.81 91 LEU B O 1
ATOM 2171 N N . CYS B 1 92 ? 14.57 19.703 3.863 1 93.94 92 CYS B N 1
ATOM 2172 C CA . CYS B 1 92 ? 15 21.109 3.936 1 93.94 92 CYS B CA 1
ATOM 2173 C C . CYS B 1 92 ? 15.859 21.469 2.732 1 93.94 92 CYS B C 1
ATOM 2175 O O . CYS B 1 92 ? 15.656 22.531 2.125 1 93.94 92 CYS B O 1
ATOM 2177 N N . ARG B 1 93 ? 16.719 20.641 2.449 1 92.12 93 ARG B N 1
ATOM 2178 C CA . ARG B 1 93 ? 17.609 20.875 1.315 1 92.12 93 ARG B CA 1
ATOM 2179 C C . ARG B 1 93 ? 16.828 21.016 0.019 1 92.12 93 ARG B C 1
ATOM 2181 O O . ARG B 1 93 ? 17.109 21.891 -0.794 1 92.12 93 ARG B O 1
ATOM 2188 N N . ASP B 1 94 ? 15.82 20.219 -0.091 1 89.12 94 ASP B N 1
ATOM 2189 C CA . ASP B 1 94 ? 15.047 20.188 -1.33 1 89.12 94 ASP B CA 1
ATOM 2190 C C . ASP B 1 94 ? 13.938 21.234 -1.315 1 89.12 94 ASP B C 1
ATOM 2192 O O . ASP B 1 94 ? 13.18 21.359 -2.279 1 89.12 94 ASP B O 1
ATOM 2196 N N . GLY B 1 95 ? 13.773 22 -0.218 1 89.5 95 GLY B N 1
ATOM 2197 C CA . GLY B 1 95 ? 12.891 23.156 -0.154 1 89.5 95 GLY B CA 1
ATOM 2198 C C . GLY B 1 95 ? 11.477 22.797 0.278 1 89.5 95 GLY B C 1
ATOM 2199 O O . GLY B 1 95 ? 10.555 23.594 0.099 1 89.5 95 GLY B O 1
ATOM 2200 N N . TYR B 1 96 ? 11.258 21.578 0.839 1 91.31 96 TYR B N 1
ATOM 2201 C CA . TYR B 1 96 ? 9.922 21.141 1.221 1 91.31 96 TYR B CA 1
ATOM 2202 C C . TYR B 1 96 ? 9.633 21.484 2.676 1 91.31 96 TYR B C 1
ATOM 2204 O O . TYR B 1 96 ? 8.469 21.562 3.078 1 91.31 96 TYR B O 1
ATOM 2212 N N . ALA B 1 97 ? 10.68 21.609 3.492 1 95.06 97 ALA B N 1
ATOM 2213 C CA . ALA B 1 97 ? 10.539 21.922 4.914 1 95.06 97 ALA B CA 1
ATOM 2214 C C . ALA B 1 97 ? 11.594 22.922 5.363 1 95.06 97 ALA B C 1
ATOM 2216 O O . ALA B 1 97 ? 12.555 23.188 4.645 1 95.06 97 ALA B O 1
ATOM 2217 N N . GLN B 1 98 ? 11.383 23.531 6.453 1 95.31 98 GLN B N 1
ATOM 2218 C CA . GLN B 1 98 ? 12.336 24.422 7.09 1 95.31 98 GLN B CA 1
ATOM 2219 C C . GLN B 1 98 ? 12.32 24.266 8.609 1 95.31 98 GLN B C 1
ATOM 2221 O O . GLN B 1 9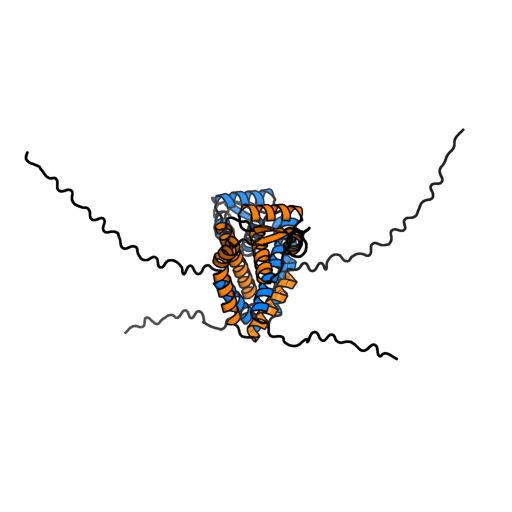8 ? 11.273 23.953 9.188 1 95.31 98 GLN B O 1
ATOM 2226 N N . ARG B 1 99 ? 13.492 24.391 9.156 1 95.38 99 ARG B N 1
ATOM 2227 C CA . ARG B 1 99 ? 13.609 24.422 10.609 1 95.38 99 ARG B CA 1
ATOM 2228 C C . ARG B 1 99 ? 13.414 25.844 11.148 1 95.38 99 ARG B C 1
ATOM 2230 O O . ARG B 1 99 ? 13.992 26.797 10.625 1 95.38 99 ARG B O 1
ATOM 2237 N N . VAL B 1 100 ? 12.578 25.953 12.078 1 94.5 100 VAL B N 1
ATOM 2238 C CA . VAL B 1 100 ? 12.328 27.25 12.695 1 94.5 100 VAL B CA 1
ATOM 2239 C C . VAL B 1 100 ? 12.312 27.109 14.211 1 94.5 100 VAL B C 1
ATOM 2241 O O . VAL B 1 100 ? 12.156 26.016 14.742 1 94.5 100 VAL B O 1
ATOM 2244 N N . VAL B 1 101 ? 12.516 28.266 14.875 1 92.5 101 VAL B N 1
ATOM 2245 C CA . VAL B 1 101 ? 12.391 28.266 16.328 1 92.5 101 VAL B CA 1
ATOM 2246 C C . VAL B 1 101 ? 10.938 28 16.719 1 92.5 101 VAL B C 1
ATOM 2248 O O . VAL B 1 101 ? 10.016 28.609 16.156 1 92.5 101 VAL B O 1
ATOM 2251 N N . HIS B 1 102 ? 10.758 27.062 17.594 1 89.5 102 HIS B N 1
ATOM 2252 C CA . HIS B 1 102 ? 9.398 26.766 18.047 1 89.5 102 HIS B CA 1
ATOM 2253 C C . HIS B 1 102 ? 8.766 27.969 18.734 1 89.5 102 HIS B C 1
ATOM 2255 O O . HIS B 1 102 ? 9.359 28.547 19.641 1 89.5 102 HIS B O 1
ATOM 2261 N N . PRO B 1 103 ? 7.574 28.266 18.328 1 86.69 103 PRO B N 1
ATOM 2262 C CA . PRO B 1 103 ? 6.941 29.484 18.859 1 86.69 103 PRO B CA 1
ATOM 2263 C C . PRO B 1 103 ? 6.668 29.391 20.359 1 86.69 103 PRO B C 1
ATOM 2265 O O . PRO B 1 103 ? 6.688 30.406 21.062 1 86.69 103 PRO B O 1
ATOM 2268 N N . GLU B 1 104 ? 6.398 28.234 20.828 1 88.12 104 GLU B N 1
ATOM 2269 C CA . GLU B 1 104 ? 6.031 28.062 22.234 1 88.12 104 GLU B CA 1
ATOM 2270 C C . GLU B 1 104 ? 7.238 27.656 23.062 1 88.12 104 GLU B C 1
ATOM 2272 O O . GLU B 1 104 ? 7.145 27.578 24.297 1 88.12 104 GLU B O 1
ATOM 2277 N N . ASP B 1 105 ? 8.227 27.234 22.5 1 88.75 105 ASP B N 1
ATOM 2278 C CA . ASP B 1 105 ? 9.43 26.781 23.188 1 88.75 105 ASP B CA 1
ATOM 2279 C C . ASP B 1 105 ? 10.688 27.188 22.422 1 88.75 105 ASP B C 1
ATOM 2281 O O . ASP B 1 105 ? 11.141 26.453 21.531 1 88.75 105 ASP B O 1
ATOM 2285 N N . ARG B 1 106 ? 11.367 28.234 22.828 1 88.31 106 ARG B N 1
ATOM 2286 C CA . ARG B 1 106 ? 12.477 28.844 22.094 1 88.31 106 ARG B CA 1
ATOM 2287 C C . ARG B 1 106 ? 13.688 27.922 22.062 1 88.31 106 ARG B C 1
ATOM 2289 O O . ARG B 1 106 ? 14.57 28.062 21.219 1 88.31 106 ARG B O 1
ATOM 2296 N N . ARG B 1 107 ? 13.633 26.953 22.844 1 89.62 107 ARG B N 1
ATOM 2297 C CA . ARG B 1 107 ? 14.766 26.047 22.891 1 89.62 107 ARG B CA 1
ATOM 2298 C C . ARG B 1 107 ? 14.57 24.859 21.938 1 89.62 107 ARG B C 1
ATOM 2300 O O . ARG B 1 107 ? 15.5 24.094 21.703 1 89.62 107 ARG B O 1
ATOM 2307 N N . SER B 1 108 ? 13.391 24.859 21.484 1 91.44 108 SER B N 1
ATOM 2308 C CA . SER B 1 108 ? 13.086 23.719 20.625 1 91.44 108 SER B CA 1
ATOM 2309 C C . SER B 1 108 ? 13.008 24.141 19.156 1 91.44 108 SER B C 1
ATOM 2311 O O . SER B 1 108 ? 12.758 25.312 18.859 1 91.44 108 SER B O 1
ATOM 2313 N N . VAL B 1 109 ? 13.344 23.234 18.344 1 94.06 109 VAL B N 1
ATOM 2314 C CA . VAL B 1 109 ? 13.297 23.469 16.906 1 94.06 109 VAL B CA 1
ATOM 2315 C C . VAL B 1 109 ? 12.023 22.859 16.328 1 94.06 109 VAL B C 1
ATOM 2317 O O . VAL B 1 109 ? 11.688 21.703 16.625 1 94.06 109 VAL B O 1
ATOM 2320 N N . ALA B 1 110 ? 11.297 23.688 15.57 1 95.75 110 ALA B N 1
ATOM 2321 C CA . ALA B 1 110 ? 10.086 23.219 14.891 1 95.75 110 ALA B CA 1
ATOM 2322 C C . ALA B 1 110 ? 10.359 22.969 13.406 1 95.75 110 ALA B C 1
ATOM 2324 O O . ALA B 1 110 ? 11.234 23.609 12.812 1 95.75 110 ALA B O 1
ATOM 2325 N N . ILE B 1 111 ? 9.633 21.984 12.836 1 96.19 111 ILE B N 1
ATOM 2326 C CA . ILE B 1 111 ? 9.68 21.703 11.406 1 96.19 111 ILE B CA 1
ATOM 2327 C C . ILE B 1 111 ? 8.414 22.219 10.734 1 96.19 111 ILE B C 1
ATOM 2329 O O . ILE B 1 111 ? 7.301 21.859 11.117 1 96.19 111 ILE B O 1
ATOM 2333 N N . MET B 1 112 ? 8.578 23.109 9.758 1 94.19 112 MET B N 1
ATOM 2334 C CA . MET B 1 112 ? 7.445 23.719 9.062 1 94.19 112 MET B CA 1
ATOM 2335 C C . MET B 1 112 ? 7.527 23.453 7.559 1 94.19 112 MET B C 1
ATOM 2337 O O . MET B 1 112 ? 8.617 23.438 6.988 1 94.19 112 MET B O 1
ATOM 2341 N N . PRO B 1 113 ? 6.293 23.234 6.969 1 94.12 113 PRO B N 1
ATOM 2342 C CA . PRO B 1 113 ? 6.32 23.172 5.508 1 94.12 113 PRO B CA 1
ATOM 2343 C C . PRO B 1 113 ? 6.598 24.531 4.867 1 94.12 113 PRO B C 1
ATOM 2345 O O . PRO B 1 113 ? 6.301 25.578 5.465 1 94.12 113 PRO B O 1
ATOM 2348 N N . THR B 1 114 ? 7.227 24.516 3.723 1 91.56 114 THR B N 1
ATOM 2349 C CA . THR B 1 114 ? 7.391 25.734 2.951 1 91.56 114 THR B CA 1
ATOM 2350 C C . THR B 1 114 ? 6.148 26.016 2.115 1 91.56 114 THR B C 1
ATOM 2352 O O . THR B 1 114 ? 5.285 25.156 1.961 1 91.56 114 THR B O 1
ATOM 2355 N N . ARG B 1 115 ? 5.953 27.219 1.651 1 83.31 115 ARG B N 1
ATOM 2356 C CA . ARG B 1 115 ? 4.855 27.578 0.76 1 83.31 115 ARG B CA 1
ATOM 2357 C C . ARG B 1 115 ? 4.871 26.719 -0.501 1 83.31 115 ARG B C 1
ATOM 2359 O O . ARG B 1 115 ? 3.82 26.297 -0.994 1 83.31 115 ARG B O 1
ATOM 2366 N N . HIS B 1 116 ? 6.047 26.375 -0.928 1 79.25 116 HIS B N 1
ATOM 2367 C CA . HIS B 1 116 ? 6.25 25.547 -2.104 1 79.25 116 HIS B CA 1
ATOM 2368 C C . HIS B 1 116 ? 5.711 24.141 -1.877 1 79.25 116 HIS B C 1
ATOM 2370 O O . HIS B 1 116 ? 5.07 23.562 -2.762 1 79.25 116 HIS B O 1
ATOM 2376 N N . THR B 1 117 ? 5.875 23.641 -0.722 1 78.94 117 THR B N 1
ATOM 2377 C CA . THR B 1 117 ? 5.477 22.281 -0.383 1 78.94 117 THR B CA 1
ATOM 2378 C C . THR B 1 117 ? 3.957 22.141 -0.401 1 78.94 117 THR B C 1
ATOM 2380 O O . THR B 1 117 ? 3.42 21.203 -0.972 1 78.94 117 THR B O 1
ATOM 2383 N N . ASP B 1 118 ? 3.326 23.078 0.22 1 78.06 118 ASP B N 1
ATOM 2384 C CA . ASP B 1 118 ? 1.87 23.047 0.302 1 78.06 118 ASP B CA 1
ATOM 2385 C C . ASP B 1 118 ? 1.241 23.062 -1.09 1 78.06 118 ASP B C 1
ATOM 2387 O O . ASP B 1 118 ? 0.354 22.266 -1.385 1 78.06 118 ASP B O 1
ATOM 2391 N N . GLN B 1 119 ? 1.785 23.875 -1.906 1 79.69 119 GLN B N 1
ATOM 2392 C CA . GLN B 1 119 ? 1.27 24 -3.264 1 79.69 119 GLN B CA 1
ATOM 2393 C C . GLN B 1 119 ? 1.532 22.734 -4.082 1 79.69 119 GLN B C 1
ATOM 2395 O O . GLN B 1 119 ? 0.635 22.234 -4.758 1 79.69 119 GLN B O 1
ATOM 2400 N N . GLU B 1 120 ? 2.713 22.234 -3.967 1 76.12 120 GLU B N 1
ATOM 2401 C CA . GLU B 1 120 ? 3.115 21.078 -4.77 1 76.12 120 GLU B CA 1
ATOM 2402 C C . GLU B 1 120 ? 2.33 19.828 -4.379 1 76.12 120 GLU B C 1
ATOM 2404 O O . GLU B 1 120 ? 1.839 19.109 -5.246 1 76.12 120 GLU B O 1
ATOM 2409 N N . VAL B 1 121 ? 2.225 19.641 -3.145 1 75.94 121 VAL B N 1
ATOM 2410 C CA . VAL B 1 121 ? 1.525 18.453 -2.672 1 75.94 121 VAL B CA 1
ATOM 2411 C C . VAL B 1 121 ? 0.036 18.578 -2.988 1 75.94 121 VAL B C 1
ATOM 2413 O O . VAL B 1 121 ? -0.589 17.609 -3.43 1 75.94 121 VAL B O 1
ATOM 2416 N N . ARG B 1 122 ? -0.537 19.734 -2.797 1 76.69 122 ARG B N 1
ATOM 2417 C CA . ARG B 1 122 ? -1.945 19.953 -3.111 1 76.69 122 ARG B CA 1
ATOM 2418 C C . ARG B 1 122 ? -2.213 19.766 -4.598 1 76.69 122 ARG B C 1
ATOM 2420 O O . ARG B 1 122 ? -3.221 19.156 -4.98 1 76.69 122 ARG B O 1
ATOM 2427 N N . GLU B 1 123 ? -1.285 20.25 -5.352 1 77.25 123 GLU B N 1
ATOM 2428 C CA . GLU B 1 123 ? -1.441 20.125 -6.797 1 77.25 123 GLU B CA 1
ATOM 2429 C C . GLU B 1 123 ? -1.273 18.688 -7.25 1 77.25 123 GLU B C 1
ATOM 2431 O O . GLU B 1 123 ? -1.958 18.234 -8.172 1 77.25 123 GLU B O 1
ATOM 2436 N N . THR B 1 124 ? -0.407 18 -6.586 1 76 124 THR B N 1
ATOM 2437 C CA . THR B 1 124 ? -0.078 16.656 -7.023 1 76 124 THR B CA 1
ATOM 2438 C C . THR B 1 124 ? -1.086 15.641 -6.477 1 76 124 THR B C 1
ATOM 2440 O O . THR B 1 124 ? -1.533 14.75 -7.199 1 76 124 THR B O 1
ATOM 2443 N N . LEU B 1 125 ? -1.499 15.883 -5.184 1 81 125 LEU B N 1
ATOM 2444 C CA . LEU B 1 125 ? -2.316 14.859 -4.551 1 81 125 LEU B CA 1
ATOM 2445 C C . LEU B 1 125 ? -3.756 15.336 -4.379 1 81 125 LEU B C 1
ATOM 2447 O O . LEU B 1 125 ? -4.66 14.531 -4.156 1 81 125 LEU B O 1
ATOM 2451 N N . GLY B 1 126 ? -4.023 16.625 -4.535 1 82.62 126 GLY B N 1
ATOM 2452 C CA . GLY B 1 126 ? -5.32 17.234 -4.293 1 82.62 126 GLY B CA 1
ATOM 2453 C C . GLY B 1 126 ? -6.438 16.609 -5.113 1 82.62 126 GLY B C 1
ATOM 2454 O O . GLY B 1 126 ? -7.434 16.156 -4.562 1 82.62 126 GLY B O 1
ATOM 2455 N N . PRO B 1 127 ? -6.281 16.578 -6.445 1 85.12 127 PRO B N 1
ATOM 2456 C CA . PRO B 1 127 ? -7.328 16.016 -7.293 1 85.12 127 PRO B CA 1
ATOM 2457 C C . PRO B 1 127 ? -7.641 14.555 -6.953 1 85.12 127 PRO B C 1
ATOM 2459 O O . PRO B 1 127 ? -8.805 14.156 -6.957 1 85.12 127 PRO B O 1
ATOM 2462 N N . MET B 1 128 ? -6.594 13.844 -6.664 1 87 128 MET B N 1
ATOM 2463 C CA . MET B 1 128 ? -6.789 12.445 -6.289 1 87 128 MET B CA 1
ATOM 2464 C C . MET B 1 128 ? -7.602 12.336 -5 1 87 128 MET B C 1
ATOM 2466 O O . MET B 1 128 ? -8.555 11.562 -4.93 1 87 128 MET B O 1
ATOM 2470 N N . HIS B 1 129 ? -7.32 13.117 -3.955 1 86.94 129 HIS B N 1
ATOM 2471 C CA . HIS B 1 129 ? -8.039 13.086 -2.686 1 86.94 129 HIS B CA 1
ATOM 2472 C C . HIS B 1 129 ? -9.492 13.516 -2.863 1 86.94 129 HIS B C 1
ATOM 2474 O O . HIS B 1 129 ? -10.391 12.945 -2.244 1 86.94 129 HIS B O 1
ATOM 2480 N N . GLN B 1 130 ? -9.672 14.469 -3.701 1 90.12 130 GLN B N 1
ATOM 2481 C CA . GLN B 1 130 ? -11.023 14.93 -3.973 1 90.12 130 GLN B CA 1
ATOM 2482 C C . GLN B 1 130 ? -11.859 13.836 -4.633 1 90.12 130 GLN B C 1
ATOM 2484 O O . GLN B 1 130 ? -13.023 13.633 -4.281 1 90.12 130 GLN B O 1
ATOM 2489 N N . ARG B 1 131 ? -11.266 13.109 -5.602 1 93.25 131 ARG B N 1
ATOM 2490 C CA . ARG B 1 131 ? -11.953 12 -6.254 1 93.25 131 ARG B CA 1
ATOM 2491 C C . ARG B 1 131 ? -12.312 10.906 -5.25 1 93.25 131 ARG B C 1
ATOM 2493 O O . ARG B 1 131 ? -13.406 10.352 -5.293 1 93.25 131 ARG B O 1
ATOM 2500 N N . MET B 1 132 ? -11.391 10.664 -4.336 1 94.38 132 MET B N 1
ATOM 2501 C CA . MET B 1 132 ? -11.641 9.648 -3.314 1 94.38 132 MET B CA 1
ATOM 2502 C C . MET B 1 132 ? -12.797 10.062 -2.41 1 94.38 132 MET B C 1
ATOM 2504 O O . MET B 1 132 ? -13.672 9.25 -2.105 1 94.38 132 MET B O 1
ATOM 2508 N N . LEU B 1 133 ? -12.797 11.289 -2.02 1 93.69 133 LEU B N 1
ATOM 2509 C CA . LEU B 1 133 ? -13.852 11.797 -1.148 1 93.69 133 LEU B CA 1
ATOM 2510 C C . LEU B 1 133 ? -15.211 11.727 -1.839 1 93.69 133 LEU B C 1
ATOM 2512 O O . LEU B 1 133 ? -16.188 11.281 -1.239 1 93.69 133 LEU B O 1
ATOM 2516 N N . GLU B 1 134 ? -15.258 12.07 -3.094 1 95.56 134 GLU B N 1
ATOM 2517 C CA . GLU B 1 134 ? -16.484 12.023 -3.871 1 95.56 134 GLU B CA 1
ATOM 2518 C C . GLU B 1 134 ? -17 10.594 -4.004 1 95.56 134 GLU B C 1
ATOM 2520 O O . GLU B 1 134 ? -18.203 10.352 -3.906 1 95.56 134 GLU B O 1
ATOM 2525 N N . ALA B 1 135 ? -16.094 9.695 -4.246 1 96.12 135 ALA B N 1
ATOM 2526 C CA . ALA B 1 135 ? -16.469 8.289 -4.375 1 96.12 135 ALA B CA 1
ATOM 2527 C C . ALA B 1 135 ? -17.094 7.766 -3.088 1 96.12 135 ALA B C 1
ATOM 2529 O O . ALA B 1 135 ? -18.109 7.059 -3.127 1 96.12 135 ALA B O 1
ATOM 2530 N N . VAL B 1 136 ? -16.516 8.125 -1.926 1 97.06 136 VAL B N 1
ATOM 2531 C CA . VAL B 1 136 ? -17.031 7.645 -0.643 1 97.06 136 VAL B CA 1
ATOM 2532 C C . VAL B 1 136 ? -18.359 8.336 -0.323 1 97.06 136 VAL B C 1
ATOM 2534 O O . VAL B 1 136 ? -19.266 7.715 0.239 1 97.06 136 VAL B O 1
ATOM 2537 N N . GLU B 1 137 ? -18.469 9.594 -0.693 1 96.44 137 GLU B N 1
ATOM 2538 C CA . GLU B 1 137 ? -19.703 10.359 -0.455 1 96.44 137 GLU B CA 1
ATOM 2539 C C . GLU B 1 137 ? -20.859 9.805 -1.272 1 96.44 137 GLU B C 1
ATOM 2541 O O . GLU B 1 137 ? -22.031 10.023 -0.926 1 96.44 137 GLU B O 1
ATOM 2546 N N . SER B 1 138 ? -20.562 9.109 -2.4 1 96.88 138 SER B N 1
ATOM 2547 C CA . SER B 1 138 ? -21.594 8.531 -3.25 1 96.88 138 SER B CA 1
ATOM 2548 C C . SER B 1 138 ? -22.172 7.262 -2.637 1 96.88 138 SER B C 1
ATOM 2550 O O . SER B 1 138 ? -23.203 6.766 -3.084 1 96.88 138 SER B O 1
ATOM 2552 N N . LEU B 1 139 ? -21.562 6.773 -1.584 1 96.94 139 LEU B N 1
ATOM 2553 C CA . LEU B 1 139 ? -22.062 5.586 -0.892 1 96.94 139 LEU B CA 1
ATOM 2554 C C . LEU B 1 139 ? -23.141 5.953 0.123 1 96.94 139 LEU B C 1
ATOM 2556 O O . LEU B 1 139 ? -23.062 7.004 0.76 1 96.94 139 LEU B O 1
ATOM 2560 N N . THR B 1 140 ? -24.109 5.051 0.318 1 96.31 140 THR B N 1
ATOM 2561 C CA . THR B 1 140 ? -25.094 5.203 1.394 1 96.31 140 THR B CA 1
ATOM 2562 C C . THR B 1 140 ? -24.438 4.926 2.748 1 96.31 140 THR B C 1
ATOM 2564 O O . THR B 1 140 ? -23.344 4.359 2.818 1 96.31 140 THR B O 1
ATOM 2567 N N . ALA B 1 141 ? -25.141 5.301 3.783 1 95.38 141 ALA B N 1
ATOM 2568 C CA . ALA B 1 141 ? -24.641 5.055 5.133 1 95.38 141 ALA B CA 1
ATOM 2569 C C . ALA B 1 141 ? -24.422 3.562 5.375 1 95.38 141 ALA B C 1
ATOM 2571 O O . ALA B 1 141 ? -23.422 3.162 5.988 1 95.38 141 ALA B O 1
ATOM 2572 N N . ASP B 1 142 ? -25.328 2.736 4.859 1 95.38 142 ASP B N 1
ATOM 2573 C CA . ASP B 1 142 ? -25.219 1.289 5.012 1 95.38 142 ASP B CA 1
ATOM 2574 C C . ASP B 1 142 ? -24.016 0.741 4.238 1 95.38 142 ASP B C 1
ATOM 2576 O O . ASP B 1 142 ? -23.312 -0.148 4.723 1 95.38 142 ASP B O 1
ATOM 2580 N N . GLU B 1 143 ? -23.797 1.298 3.109 1 96.56 143 GLU B N 1
ATOM 2581 C CA . GLU B 1 143 ? -22.672 0.871 2.291 1 96.56 143 GLU B CA 1
ATOM 2582 C C . GLU B 1 143 ? -21.344 1.249 2.943 1 96.56 143 GLU B C 1
ATOM 2584 O O . GLU B 1 143 ? -20.391 0.467 2.924 1 96.56 143 GLU B O 1
ATOM 2589 N N . ARG B 1 144 ? -21.312 2.412 3.543 1 97.75 144 ARG B N 1
ATOM 2590 C CA . ARG B 1 144 ? -20.109 2.834 4.234 1 97.75 144 ARG B CA 1
ATOM 2591 C C . ARG B 1 144 ? -19.828 1.944 5.441 1 97.75 144 ARG B C 1
ATOM 2593 O O . ARG B 1 144 ? -18.672 1.591 5.707 1 97.75 144 ARG B O 1
ATOM 2600 N N . THR B 1 145 ? -20.844 1.616 6.102 1 96.5 145 THR B N 1
ATOM 2601 C CA . THR B 1 145 ? -20.703 0.742 7.258 1 96.5 145 THR B CA 1
ATOM 2602 C C . THR B 1 145 ? -20.188 -0.63 6.836 1 96.5 145 THR B C 1
ATOM 2604 O O . THR B 1 145 ? -19.312 -1.2 7.5 1 96.5 145 THR B O 1
ATOM 2607 N N . ALA B 1 146 ? -20.672 -1.147 5.738 1 96.81 146 ALA B N 1
ATOM 2608 C CA . ALA B 1 146 ? -20.219 -2.43 5.211 1 96.81 146 ALA B CA 1
ATOM 2609 C C . ALA B 1 146 ? -18.75 -2.359 4.793 1 96.81 146 ALA B C 1
ATOM 2611 O O . ALA B 1 146 ? -17.984 -3.275 5.074 1 96.81 146 ALA B O 1
ATOM 2612 N N . ALA B 1 147 ? -18.391 -1.275 4.129 1 97.94 147 ALA B N 1
ATOM 2613 C CA . ALA B 1 147 ? -17 -1.077 3.711 1 97.94 147 ALA B CA 1
ATOM 2614 C C . ALA B 1 147 ? -16.078 -0.974 4.918 1 97.94 147 ALA B C 1
ATOM 2616 O O . ALA B 1 147 ? -14.969 -1.513 4.906 1 97.94 147 ALA B O 1
ATOM 2617 N N . ALA B 1 148 ? -16.547 -0.339 5.945 1 97.81 148 ALA B N 1
ATOM 2618 C CA . ALA B 1 148 ? -15.773 -0.22 7.176 1 97.81 148 ALA B CA 1
ATOM 2619 C C . ALA B 1 148 ? -15.586 -1.582 7.84 1 97.81 148 ALA B C 1
ATOM 2621 O O . ALA B 1 148 ? -14.492 -1.901 8.312 1 97.81 148 ALA B O 1
ATOM 2622 N N . LYS B 1 149 ? -16.625 -2.336 7.875 1 96.88 149 LYS B N 1
ATOM 2623 C CA . LYS B 1 149 ? -16.531 -3.684 8.43 1 96.88 149 LYS B CA 1
ATOM 2624 C C . LYS B 1 149 ? -15.492 -4.52 7.688 1 96.88 149 LYS B C 1
ATOM 2626 O O . LYS B 1 149 ? -14.695 -5.219 8.312 1 96.88 149 LYS B O 1
ATOM 2631 N N . PHE B 1 150 ? -15.516 -4.438 6.406 1 97.94 150 PHE B N 1
ATOM 2632 C CA . PHE B 1 150 ? -14.539 -5.105 5.551 1 97.94 150 PHE B CA 1
ATOM 2633 C C . PHE B 1 150 ? -13.125 -4.66 5.895 1 97.94 150 PHE B C 1
ATOM 2635 O O . PHE B 1 150 ? -12.25 -5.496 6.145 1 97.94 150 PHE B O 1
ATOM 2642 N N . LEU B 1 151 ? -12.883 -3.344 5.945 1 98 151 LEU B N 1
ATOM 2643 C CA . LEU B 1 151 ? -11.547 -2.809 6.211 1 98 151 LEU B CA 1
ATOM 2644 C C . LEU B 1 151 ? -11.07 -3.207 7.602 1 98 151 LEU B C 1
ATOM 2646 O O . LEU B 1 151 ? -9.891 -3.518 7.793 1 98 151 LEU B O 1
ATOM 2650 N N . HIS B 1 152 ? -11.992 -3.213 8.594 1 96.62 152 HIS B N 1
ATOM 2651 C CA . HIS B 1 152 ? -11.617 -3.668 9.93 1 96.62 152 HIS B CA 1
ATOM 2652 C C . HIS B 1 152 ? -11.133 -5.113 9.898 1 96.62 152 HIS B C 1
ATOM 2654 O O . HIS B 1 152 ? -10.133 -5.445 10.539 1 96.62 152 HIS B O 1
ATOM 2660 N N . GLY B 1 153 ? -11.875 -5.953 9.164 1 96.5 153 GLY B N 1
ATOM 2661 C CA . GLY B 1 153 ? -11.438 -7.332 9 1 96.5 153 GLY B CA 1
ATOM 2662 C C . GLY B 1 153 ? -10.078 -7.457 8.359 1 96.5 153 GLY B C 1
ATOM 2663 O O . GLY B 1 153 ? -9.258 -8.273 8.773 1 96.5 153 GLY B O 1
ATOM 2664 N N . MET B 1 154 ? -9.75 -6.629 7.34 1 96.62 154 MET B N 1
ATOM 2665 C CA . MET B 1 154 ? -8.469 -6.652 6.652 1 96.62 154 MET B CA 1
ATOM 2666 C C . MET B 1 154 ? -7.348 -6.18 7.574 1 96.62 154 MET B C 1
ATOM 2668 O O . MET B 1 154 ? -6.27 -6.781 7.609 1 96.62 154 MET B O 1
ATOM 2672 N N . ILE B 1 155 ? -7.598 -5.129 8.336 1 95.44 155 ILE B N 1
ATOM 2673 C CA . ILE B 1 155 ? -6.609 -4.582 9.258 1 95.44 155 ILE B CA 1
ATOM 2674 C C . ILE B 1 155 ? -6.242 -5.633 10.305 1 95.44 155 ILE B C 1
ATOM 2676 O O . ILE B 1 155 ? -5.059 -5.895 10.547 1 95.44 155 ILE B O 1
ATOM 2680 N N . ARG B 1 156 ? -7.215 -6.277 10.867 1 94.25 156 ARG B N 1
ATOM 2681 C CA . ARG B 1 156 ? -6.98 -7.312 11.867 1 94.25 156 ARG B CA 1
ATOM 2682 C C . ARG B 1 156 ? -6.18 -8.469 11.281 1 94.25 156 ARG B C 1
ATOM 2684 O O . ARG B 1 156 ? -5.332 -9.055 11.961 1 94.25 156 ARG B O 1
ATOM 2691 N N . SER B 1 157 ? -6.488 -8.781 10.055 1 93.62 157 SER B N 1
ATOM 2692 C CA . SER B 1 157 ? -5.863 -9.922 9.398 1 93.62 157 SER B CA 1
ATOM 2693 C C . SER B 1 157 ? -4.379 -9.688 9.156 1 93.62 157 SER B C 1
ATOM 2695 O O . SER B 1 157 ? -3.574 -10.617 9.219 1 93.62 157 SER B O 1
ATOM 2697 N N . VAL B 1 158 ? -3.959 -8.43 8.883 1 91.62 158 VAL B N 1
ATOM 2698 C CA . VAL B 1 158 ? -2.568 -8.18 8.523 1 91.62 158 VAL B CA 1
ATOM 2699 C C . VAL B 1 158 ? -1.768 -7.809 9.766 1 91.62 158 VAL B C 1
ATOM 2701 O O . VAL B 1 158 ? -0.537 -7.887 9.766 1 91.62 158 VAL B O 1
ATOM 2704 N N . GLU B 1 159 ? -2.467 -7.316 10.758 1 87.69 159 GLU B N 1
ATOM 2705 C CA . GLU B 1 159 ? -1.776 -7.012 12.008 1 87.69 159 GLU B CA 1
ATOM 2706 C C . GLU B 1 159 ? -1.454 -8.281 12.781 1 87.69 159 GLU B C 1
ATOM 2708 O O . GLU B 1 159 ? -2.27 -9.203 12.844 1 87.69 159 GLU B O 1
ATOM 2713 N N . LYS B 1 160 ? -0.006 -8.719 12.742 1 65.69 160 LYS B N 1
ATOM 2714 C CA . LYS B 1 160 ? 0.477 -9.938 13.375 1 65.69 160 LYS B CA 1
ATOM 2715 C C . LYS B 1 160 ? -0.279 -10.219 14.672 1 65.69 160 LYS B C 1
ATOM 2717 O O . LYS B 1 160 ? -0.519 -9.312 15.469 1 65.69 160 LYS B O 1
ATOM 2722 N N . VAL B 1 161 ? -1.251 -11.078 14.594 1 54.06 161 VAL B N 1
ATOM 2723 C CA . VAL B 1 161 ? -1.716 -11.547 15.891 1 54.06 161 VAL B CA 1
ATOM 2724 C C . VAL B 1 161 ? -0.574 -12.242 16.625 1 54.06 161 VAL B C 1
ATOM 2726 O O . VAL B 1 161 ? -0.022 -13.227 16.141 1 54.06 161 VAL B O 1
ATOM 2729 N N . ASP B 1 162 ? 0.374 -11.531 17.141 1 46.53 162 ASP B N 1
ATOM 2730 C CA . ASP B 1 162 ? 1.315 -12.164 18.062 1 46.53 162 ASP B CA 1
ATOM 2731 C C . ASP B 1 162 ? 0.652 -13.312 18.828 1 46.53 162 ASP B C 1
ATOM 2733 O O . ASP B 1 162 ? 0.189 -13.125 19.953 1 46.53 162 ASP B O 1
ATOM 2737 N N . THR B 1 163 ? -0.327 -13.977 18.344 1 43.53 163 THR B N 1
ATOM 2738 C CA . THR B 1 163 ? -0.728 -15 19.297 1 43.53 163 THR B CA 1
ATOM 2739 C C . THR B 1 163 ? 0.416 -15.977 19.562 1 43.53 163 THR B C 1
ATOM 2741 O O . THR B 1 163 ? 0.204 -17.062 20.109 1 43.53 163 THR B O 1
ATOM 2744 N N . SER B 1 164 ? 1.529 -15.992 18.781 1 41.53 164 SER B N 1
ATOM 2745 C CA . SER B 1 164 ? 2.438 -17.094 19.109 1 41.53 164 SER B CA 1
ATOM 2746 C C . SER B 1 164 ? 2.816 -17.078 20.578 1 41.53 164 SER B C 1
ATOM 2748 O O . SER B 1 164 ? 3.178 -18.109 21.141 1 41.53 164 SER B O 1
ATOM 2750 N N . THR B 1 165 ? 3.773 -16.109 20.969 1 38.97 165 THR B N 1
ATOM 2751 C CA . THR B 1 165 ? 4.707 -16.547 22 1 38.97 165 THR B CA 1
ATOM 2752 C C . THR B 1 165 ? 3.963 -16.875 23.297 1 38.97 165 THR B C 1
ATOM 2754 O O . THR B 1 165 ? 3.393 -15.992 23.938 1 38.97 165 THR B O 1
ATOM 2757 N N . PRO B 1 166 ? 3.254 -18.047 23.312 1 39.66 166 PRO B N 1
ATOM 2758 C CA . PRO B 1 166 ? 3.006 -18.422 24.719 1 39.66 166 PRO B CA 1
ATOM 2759 C C . PRO B 1 166 ? 4.176 -18.078 25.625 1 39.66 166 PRO B C 1
ATOM 2761 O O . PRO B 1 166 ? 5.32 -18.438 25.344 1 39.66 166 PRO B O 1
ATOM 2764 N N . THR B 1 167 ? 4.312 -16.875 26.109 1 37.03 167 THR B N 1
ATOM 2765 C CA . THR B 1 167 ? 5.254 -16.594 27.172 1 37.03 167 THR B CA 1
ATOM 2766 C C . THR B 1 167 ? 5.359 -17.766 28.141 1 37.03 167 THR B C 1
ATOM 2768 O O . THR B 1 167 ? 4.395 -18.094 28.844 1 37.03 167 THR B O 1
ATOM 2771 N N . THR B 1 168 ? 5.891 -18.906 27.609 1 38.19 168 THR B N 1
ATOM 2772 C CA . THR B 1 168 ? 6.219 -19.875 28.641 1 38.19 168 THR B CA 1
ATOM 2773 C C . THR B 1 168 ? 6.781 -19.172 29.875 1 38.19 168 THR B C 1
ATOM 2775 O O . THR B 1 168 ? 7.734 -18.406 29.781 1 38.19 168 THR B O 1
ATOM 2778 N N . PRO B 1 169 ? 5.945 -19.031 30.844 1 39.59 169 PRO B N 1
ATOM 2779 C CA . PRO B 1 169 ? 6.496 -18.484 32.094 1 39.59 169 PRO B CA 1
ATOM 2780 C C . PRO B 1 169 ? 7.902 -19 32.375 1 39.59 169 PRO B C 1
ATOM 2782 O O . PRO B 1 169 ? 8.148 -20.219 32.312 1 39.59 169 PRO B O 1
ATOM 2785 N N . LYS B 1 170 ? 8.906 -18.328 31.891 1 36.41 170 LYS B N 1
ATOM 2786 C CA . LYS B 1 170 ? 10.242 -18.688 32.344 1 36.41 170 LYS B CA 1
ATOM 2787 C C . LYS B 1 170 ? 10.219 -19.078 33.844 1 36.41 170 LYS B C 1
ATOM 2789 O O . LYS B 1 170 ? 9.75 -18.297 34.656 1 36.41 170 LYS B O 1
ATOM 2794 N N . ALA B 1 171 ? 10.203 -20.359 34.156 1 38.19 171 ALA B N 1
ATOM 2795 C CA . ALA B 1 171 ? 10.367 -20.844 35.531 1 38.19 171 ALA B CA 1
ATOM 2796 C C . ALA B 1 171 ? 11.477 -20.094 36.25 1 38.19 171 ALA B C 1
ATOM 2798 O O . ALA B 1 171 ? 12.516 -19.781 35.625 1 38.19 171 ALA B O 1
ATOM 2799 N N . PRO B 1 172 ? 11.211 -19.5 37.344 1 40.16 172 PRO B N 1
ATOM 2800 C CA . PRO B 1 172 ? 12.227 -18.828 38.156 1 40.16 172 PRO B CA 1
ATOM 2801 C C . PRO B 1 172 ? 13.508 -19.641 38.281 1 40.16 172 PRO B C 1
ATOM 2803 O O . PRO B 1 172 ? 13.453 -20.844 38.562 1 40.16 172 PRO B O 1
ATOM 2806 N N . SER B 1 173 ? 14.477 -19.5 37.406 1 36.72 173 SER B N 1
ATOM 2807 C CA . SER B 1 173 ? 15.75 -20.188 37.594 1 36.72 173 SER B CA 1
ATOM 2808 C C . SER B 1 173 ? 16.234 -20.062 39.031 1 36.72 173 SER B C 1
ATOM 2810 O O . SER B 1 173 ? 16.328 -18.953 39.562 1 36.72 173 SER B O 1
ATOM 2812 N N . SER B 1 174 ? 15.922 -21.047 39.969 1 38.06 174 SER B N 1
ATOM 2813 C CA . SER B 1 174 ? 16.516 -21.219 41.281 1 38.06 174 SER B CA 1
ATOM 2814 C C . SER B 1 174 ? 18.031 -21.094 41.219 1 38.06 174 SER B C 1
ATOM 2816 O O . SER B 1 174 ? 18.719 -21.891 40.562 1 38.06 174 SER B O 1
ATOM 2818 N N . SER B 1 175 ? 18.547 -19.844 41.094 1 34.53 175 SER B N 1
ATOM 2819 C CA . SER B 1 175 ? 19.969 -19.562 41.219 1 34.53 175 SER B CA 1
ATOM 2820 C C . SER B 1 175 ? 20.562 -20.234 42.469 1 34.53 175 SER B C 1
ATOM 2822 O O . SER B 1 175 ? 20.188 -19.875 43.594 1 34.53 175 SER B O 1
ATOM 2824 N N . GLY B 1 176 ? 20.609 -21.578 42.594 1 34.62 176 GLY B N 1
ATOM 2825 C CA . GLY B 1 176 ? 21.359 -22.25 43.625 1 34.62 176 GLY B CA 1
ATOM 2826 C C . GLY B 1 176 ? 22.766 -21.719 43.812 1 34.62 176 GLY B C 1
ATOM 2827 O O . GLY B 1 176 ? 23.578 -21.781 42.875 1 34.62 176 GLY B O 1
ATOM 2828 N N . THR B 1 177 ? 22.891 -20.594 44.562 1 34.16 177 THR B N 1
ATOM 2829 C CA . THR B 1 177 ? 24.141 -20.016 45.062 1 34.16 177 THR B CA 1
ATOM 2830 C C . THR B 1 177 ? 25.047 -21.109 45.656 1 34.16 177 THR B C 1
ATOM 2832 O O . THR B 1 177 ? 24.688 -21.734 46.656 1 34.16 177 THR B O 1
ATOM 2835 N N . LYS B 1 178 ? 25.688 -21.969 44.875 1 32.66 178 LYS B N 1
ATOM 2836 C CA . LYS B 1 178 ? 26.703 -22.891 45.375 1 32.66 178 LYS B CA 1
ATOM 2837 C C . LYS B 1 178 ? 27.781 -22.156 46.188 1 32.66 178 LYS B C 1
ATOM 2839 O O . LYS B 1 178 ? 28.438 -21.25 45.656 1 32.66 178 LYS B O 1
ATOM 2844 N N . ALA B 1 179 ? 27.719 -22.109 47.531 1 31.77 179 ALA B N 1
ATOM 2845 C CA . ALA B 1 179 ? 28.75 -21.719 48.5 1 31.77 179 ALA B CA 1
ATOM 2846 C C . ALA B 1 179 ? 30.062 -22.438 48.219 1 31.77 179 ALA B C 1
ATOM 2848 O O . ALA B 1 179 ? 30.125 -23.672 48.219 1 31.77 179 ALA B O 1
ATOM 2849 N N . ALA B 1 180 ? 30.938 -21.906 47.406 1 25.77 180 ALA B N 1
ATOM 2850 C CA . ALA B 1 180 ? 32.281 -22.391 47.094 1 25.77 180 ALA B CA 1
ATOM 2851 C C . ALA B 1 180 ? 33.094 -22.547 48.375 1 25.77 180 ALA B C 1
ATOM 2853 O O . ALA B 1 180 ? 33.25 -21.594 49.125 1 25.77 180 ALA B O 1
ATOM 2854 N N . ALA B 1 181 ? 33.188 -23.641 48.969 1 32.97 181 ALA B N 1
ATOM 2855 C CA . ALA B 1 181 ? 34.094 -24.109 50 1 32.97 181 ALA B CA 1
ATOM 2856 C C . ALA B 1 181 ? 35.562 -23.891 49.594 1 32.97 181 ALA B C 1
ATOM 2858 O O . ALA B 1 181 ? 36.062 -24.531 48.656 1 32.97 181 ALA B O 1
ATOM 2859 N N . THR B 1 182 ? 35.969 -22.625 49.344 1 25.83 182 THR B N 1
ATOM 2860 C CA . THR B 1 182 ? 37.375 -22.453 49 1 25.83 182 THR B CA 1
ATOM 2861 C C . THR B 1 182 ? 38.25 -23.188 50 1 25.83 182 THR B C 1
ATOM 2863 O O . THR B 1 182 ? 38 -23.141 51.219 1 25.83 182 THR B O 1
ATOM 2866 N N . ALA B 1 183 ? 39.281 -23.844 49.5 1 28.23 183 ALA B N 1
ATOM 2867 C CA . ALA B 1 183 ? 40.375 -24.812 49.562 1 28.23 183 ALA B CA 1
ATOM 2868 C C . ALA B 1 183 ? 41.531 -24.281 50.438 1 28.23 183 ALA B C 1
ATOM 2870 O O . ALA B 1 183 ? 42.438 -25.031 50.781 1 28.23 183 ALA B O 1
ATOM 2871 N N . HIS B 1 184 ? 41.688 -22.969 50.719 1 31.28 184 HIS B N 1
ATOM 2872 C CA . HIS B 1 184 ? 43.125 -22.75 50.594 1 31.28 184 HIS B CA 1
ATOM 2873 C C . HIS B 1 184 ? 43.875 -23.594 51.594 1 31.28 184 HIS B C 1
ATOM 2875 O O . HIS B 1 184 ? 43.594 -23.531 52.781 1 31.28 184 HIS B O 1
ATOM 2881 N N . THR B 1 185 ? 44.594 -24.625 51.094 1 29.12 185 THR B N 1
ATOM 2882 C CA . THR B 1 185 ? 45.625 -25.594 51.469 1 29.12 185 THR B CA 1
ATOM 2883 C C . THR B 1 185 ? 46.812 -24.891 52.156 1 29.12 185 THR B C 1
ATOM 2885 O O . THR B 1 185 ? 47.688 -25.547 52.688 1 29.12 185 THR B O 1
ATOM 2888 N N . ALA B 1 186 ? 47.156 -23.609 51.844 1 26.14 186 ALA B N 1
ATOM 2889 C CA . ALA B 1 186 ? 48.594 -23.438 51.906 1 26.14 186 ALA B CA 1
ATOM 2890 C C . ALA B 1 186 ? 49.125 -23.875 53.281 1 26.14 186 ALA B C 1
ATOM 2892 O O . ALA B 1 186 ? 48.438 -23.75 54.312 1 26.14 186 ALA B O 1
ATOM 2893 N N . SER B 1 187 ? 50.594 -24.031 53.188 1 28.7 187 SER B N 1
ATOM 2894 C CA . SER B 1 187 ? 51.906 -24.141 53.812 1 28.7 187 SER B CA 1
ATOM 2895 C C . SER B 1 187 ? 52.125 -23.062 54.875 1 28.7 187 SER B C 1
ATOM 2897 O O . SER B 1 187 ? 51.719 -21.922 54.688 1 28.7 187 SER B O 1
#